Protein 3OGI (pdb70)

Nearest PDB structures (foldseek):
  3ogi-assembly1_A  TM=1.022E+00  e=4.953E-05  Mycobacterium tuberculosis
  3ogi-assembly2_C  TM=1.019E+00  e=5.944E-07  Mycobacterium tuberculosis
  4gzr-assembly1_A  TM=9.835E-01  e=7.556E-05  Mycobacterium tuberculosis H37Rv
  3fav-assembly2_D  TM=7.677E-01  e=1.141E+00  Mycobacterium tuberculosis H37Rv
  3fav-assembly1_B  TM=7.811E-01  e=1.828E+00  Mycobacterium tuberculosis H37Rv

CATH classification: 1.10.287.1060

Organism: Mycobacterium tuberculosis (strain ATCC 25618 / H37Rv) (NCBI:txid83332)

Sequence (251 aa):
HGAIRAQAGLLEAEHQAIVRDVLAAGACQEFITQLGRNFQVIYEQANFTDPHARDAGRFEVHAQTVEDEARRWASAQNISSGAEATSLDTAQNQAFRNIVNLHGVRDGLVRDANNYEQQEQASQQILSHGAIRAQAGLLEAEHQAIVRRDVLAAGDFWGGAGSVACQEFITQLGRNFQVIYEQATDPHARDAGRRFEVHAQTVEDEARRWASAQTAQNQAFRNIVNLHGVRDGLVRDANNYEQQEQASQQILS

Radius of gyration: 22.57 Å; Cα contacts (8 Å, |Δi|>4): 204; chains: 4; bounding box: 44×98×37 Å

Structure (mmCIF, N/CA/C/O backbone):
data_3OGI
#
_entry.id   3OGI
#
_cell.length_a   66.383
_cell.length_b   66.383
_cell.length_c   162.610
_cell.angle_alpha   90.00
_cell.angle_beta   90.00
_cell.angle_gamma   120.00
#
_symmetry.space_group_name_H-M   'P 32 2 1'
#
loop_
_entity.id
_entity.type
_entity.pdbx_description
1 polymer 'Putative ESAT-6-like protein 6'
2 polymer 'Putative ESAT-6-like protein 7'
3 water water
#
loop_
_atom_site.group_PDB
_atom_site.id
_atom_site.type_symbol
_atom_site.label_atom_id
_atom_site.label_alt_id
_atom_site.label_comp_id
_atom_site.label_asym_id
_atom_site.label_entity_id
_atom_site.label_seq_id
_atom_site.pdbx_PDB_ins_code
_atom_site.Cartn_x
_atom_site.Cartn_y
_atom_site.Cartn_z
_atom_site.occupancy
_atom_site.B_iso_or_equiv
_atom_site.auth_seq_id
_atom_site.auth_comp_id
_atom_site.auth_asym_id
_atom_site.auth_atom_id
_atom_site.pdbx_PDB_model_num
ATOM 1 N N . HIS A 1 13 ? -3.970 -13.634 62.956 1.00 73.35 13 HIS A N 1
ATOM 2 C CA . HIS A 1 13 ? -4.732 -12.736 62.097 1.00 80.36 13 HIS A CA 1
ATOM 3 C C . HIS A 1 13 ? -6.123 -12.386 62.654 1.00 72.68 13 HIS A C 1
ATOM 4 O O . HIS A 1 13 ? -6.569 -11.235 62.580 1.00 63.06 13 HIS A O 1
ATOM 11 N N . GLY A 1 14 ? -6.829 -13.385 63.164 1.00 64.73 14 GLY A N 1
ATOM 12 C CA . GLY A 1 14 ? -7.951 -13.102 64.026 1.00 56.26 14 GLY A CA 1
ATOM 13 C C . GLY A 1 14 ? -7.368 -12.447 65.274 1.00 59.68 14 GLY A C 1
ATOM 14 O O . GLY A 1 14 ? -8.054 -11.703 65.969 1.00 57.83 14 GLY A O 1
ATOM 15 N N . ALA A 1 15 ? -6.091 -12.723 65.548 1.00 58.42 15 ALA A N 1
ATOM 16 C CA . ALA A 1 15 ? -5.370 -12.088 66.657 1.00 57.58 15 ALA A CA 1
ATOM 17 C C . ALA A 1 15 ? -5.024 -10.635 66.348 1.00 56.28 15 ALA A C 1
ATOM 18 O O . ALA A 1 15 ? -5.064 -9.774 67.232 1.00 55.08 15 ALA A O 1
ATOM 28 N N . ILE A 1 17 ? -6.712 -8.713 64.379 1.00 58.68 17 ILE A N 1
ATOM 29 C CA . ILE A 1 17 ? -7.962 -7.969 64.360 1.00 60.05 17 ILE A CA 1
ATOM 30 C C . ILE A 1 17 ? -8.459 -7.666 65.774 1.00 61.38 17 ILE A C 1
ATOM 31 O O . ILE A 1 17 ? -9.096 -6.643 66.012 1.00 56.67 17 ILE A O 1
ATOM 36 N N . ARG A 1 18 ? -8.148 -8.538 66.724 1.00 58.35 18 ARG A N 1
ATOM 37 C CA . ARG A 1 18 ? -8.579 -8.288 68.079 1.00 61.29 18 ARG A CA 1
ATOM 38 C C . ARG A 1 18 ? -7.667 -7.238 68.688 1.00 56.07 18 ARG A C 1
ATOM 39 O O . ARG A 1 18 ? -8.117 -6.374 69.457 1.00 47.86 18 ARG A O 1
ATOM 47 N N . ALA A 1 19 ? -6.386 -7.299 68.325 1.00 47.98 19 ALA A N 1
ATOM 48 C CA . ALA A 1 19 ? -5.430 -6.343 68.864 1.00 47.50 19 ALA A CA 1
ATOM 49 C C . ALA A 1 19 ? -5.744 -4.937 68.340 1.00 52.34 19 ALA A C 1
ATOM 50 O O . ALA A 1 19 ? -5.703 -3.965 69.096 1.00 58.09 19 ALA A O 1
ATOM 52 N N . GLN A 1 20 ? -6.098 -4.847 67.060 1.00 49.72 20 GLN A N 1
ATOM 53 C CA . GLN A 1 20 ? -6.456 -3.569 66.441 1.00 48.85 20 GLN A CA 1
ATOM 54 C C . GLN A 1 20 ? -7.687 -2.966 67.087 1.00 53.28 20 GLN A C 1
ATOM 55 O O . GLN A 1 20 ? -7.725 -1.764 67.357 1.00 53.12 20 GLN A O 1
ATOM 61 N N . ALA A 1 21 ? -8.686 -3.807 67.334 1.00 52.44 21 ALA A N 1
ATOM 62 C CA . ALA A 1 21 ? -9.906 -3.386 68.029 1.00 57.43 21 ALA A CA 1
ATOM 63 C C . ALA A 1 21 ? -9.621 -2.922 69.457 1.00 56.86 21 ALA A C 1
ATOM 64 O O . ALA A 1 21 ? -10.272 -1.998 69.960 1.00 58.02 21 ALA A O 1
ATOM 66 N N . GLY A 1 22 ? -8.668 -3.573 70.118 1.00 50.12 22 GLY A N 1
ATOM 67 C CA . GLY A 1 22 ? -8.268 -3.133 71.437 1.00 41.49 22 GLY A CA 1
ATOM 68 C C . GLY A 1 22 ? -7.618 -1.774 71.305 1.00 47.77 22 GLY A C 1
ATOM 69 O O . GLY A 1 22 ? -7.877 -0.866 72.088 1.00 50.52 22 GLY A O 1
ATOM 70 N N . LEU A 1 23 ? -6.779 -1.607 70.292 1.00 45.62 23 LEU A N 1
ATOM 71 C CA . LEU A 1 23 ? -6.155 -0.311 70.128 1.00 48.66 23 LEU A CA 1
ATOM 72 C C . LEU A 1 23 ? -7.188 0.758 69.758 1.00 54.44 23 LEU A C 1
ATOM 73 O O . LEU A 1 23 ? -7.104 1.894 70.236 1.00 55.90 23 LEU A O 1
ATOM 78 N N . LEU A 1 24 ? -8.193 0.389 68.964 1.00 50.99 24 LEU A N 1
ATOM 79 C CA . LEU A 1 24 ? -9.213 1.357 68.567 1.00 48.73 24 LEU A CA 1
ATOM 80 C C . LEU A 1 24 ? -9.924 1.896 69.794 1.00 49.48 24 LEU A C 1
ATOM 81 O O . LEU A 1 24 ? -10.149 3.097 69.912 1.00 51.06 24 LEU A O 1
ATOM 86 N N . GLU A 1 25 ? -10.251 1.009 70.724 1.00 50.29 25 GLU A N 1
ATOM 87 C CA . GLU A 1 25 ? -10.952 1.413 71.937 1.00 53.47 25 GLU A CA 1
ATOM 88 C C . GLU A 1 25 ? -10.096 2.308 72.869 1.00 53.84 25 GLU A C 1
ATOM 89 O O . GLU A 1 25 ? -10.631 3.203 73.560 1.00 41.71 25 GLU A O 1
ATOM 95 N N . ALA A 1 26 ? -8.781 2.076 72.901 1.00 45.67 26 ALA A N 1
ATOM 96 C CA . ALA A 1 26 ? -7.915 3.002 73.632 1.00 46.31 26 ALA A CA 1
ATOM 97 C C . ALA A 1 26 ? -8.040 4.381 72.988 1.00 39.49 26 ALA A C 1
ATOM 98 O O . ALA A 1 26 ? -8.134 5.404 73.666 1.00 42.13 26 ALA A O 1
ATOM 100 N N . GLU A 1 27 ? -8.075 4.402 71.668 1.00 32.37 27 GLU A N 1
ATOM 101 C CA . GLU A 1 27 ? -8.186 5.680 70.985 1.00 44.63 27 GLU A CA 1
ATOM 102 C C . GLU A 1 27 ? -9.524 6.384 71.284 1.00 51.31 27 GLU A C 1
ATOM 103 O O . GLU A 1 27 ? -9.577 7.590 71.480 1.00 53.55 27 GLU A O 1
ATOM 109 N N . HIS A 1 28 ? -10.596 5.608 71.306 1.00 51.20 28 HIS A N 1
ATOM 110 C CA . HIS A 1 28 ? -11.912 6.088 71.686 1.00 52.17 28 HIS A CA 1
ATOM 111 C C . HIS A 1 28 ? -11.871 6.695 73.090 1.00 56.02 28 HIS A C 1
ATOM 112 O O . HIS A 1 28 ? -12.426 7.769 73.347 1.00 55.22 28 HIS A O 1
ATOM 119 N N . GLN A 1 29 ? -11.207 6.005 74.003 1.00 56.93 29 GLN A N 1
ATOM 120 C CA . GLN A 1 29 ? -11.110 6.505 75.362 1.00 58.69 29 GLN A CA 1
ATOM 121 C C . GLN A 1 29 ? -10.268 7.771 75.386 1.00 58.06 29 GLN A C 1
ATOM 122 O O . GLN A 1 29 ? -10.584 8.717 76.095 1.00 62.67 29 GLN A O 1
ATOM 128 N N . ALA A 1 30 ? -9.212 7.792 74.585 1.00 52.58 30 ALA A N 1
ATOM 129 C CA . ALA A 1 30 ? -8.401 8.995 74.451 1.00 52.77 30 ALA A CA 1
ATOM 130 C C . ALA A 1 30 ? -9.275 10.173 73.981 1.00 53.07 30 ALA A C 1
ATOM 131 O O . ALA A 1 30 ? -9.187 11.291 74.503 1.00 56.24 30 ALA A O 1
ATOM 133 N N . ILE A 1 31 ? -10.127 9.918 73.004 1.00 41.86 31 ILE A N 1
ATOM 134 C CA . ILE A 1 31 ? -11.022 10.963 72.513 1.00 45.70 31 ILE A CA 1
ATOM 135 C C . ILE A 1 31 ? -11.977 11.471 73.598 1.00 48.10 31 ILE A C 1
ATOM 136 O O . ILE A 1 31 ? -12.138 12.670 73.777 1.00 52.86 31 ILE A O 1
ATOM 141 N N . VAL A 1 32 ? -12.584 10.567 74.349 1.00 51.15 32 VAL A N 1
ATOM 142 C CA . VAL A 1 32 ? -13.465 10.988 75.437 1.00 57.57 32 VAL A CA 1
ATOM 143 C C . VAL A 1 32 ? -12.774 11.941 76.413 1.00 60.21 32 VAL A C 1
ATOM 144 O O . VAL A 1 32 ? -13.380 12.905 76.884 1.00 64.36 32 VAL A O 1
ATOM 148 N N . ARG A 1 33 ? -11.512 11.668 76.722 1.00 59.46 33 ARG A N 1
ATOM 149 C CA . ARG A 1 33 ? -10.759 12.544 77.608 1.00 56.82 33 ARG A CA 1
ATOM 150 C C . ARG A 1 33 ? -10.703 13.944 77.018 1.00 57.91 33 ARG A C 1
ATOM 151 O O . ARG A 1 33 ? -10.923 14.923 77.719 1.00 70.94 33 ARG A O 1
ATOM 159 N N . ASP A 1 34 ? -10.442 14.052 75.724 1.00 54.55 34 ASP A N 1
ATOM 160 C CA . ASP A 1 34 ? -10.342 15.374 75.127 1.00 59.81 34 ASP A CA 1
ATOM 161 C C . ASP A 1 34 ? -11.685 16.120 75.086 1.00 61.79 34 ASP A C 1
ATOM 162 O O . ASP A 1 34 ? -11.744 17.333 75.339 1.00 56.46 34 ASP A O 1
ATOM 167 N N . VAL A 1 35 ? -12.750 15.382 74.784 1.00 56.79 35 VAL A N 1
ATOM 168 C CA . VAL A 1 35 ? -14.091 15.934 74.749 1.00 58.65 35 VAL A CA 1
ATOM 169 C C . VAL A 1 35 ? -14.434 16.506 76.121 1.00 61.11 35 VAL A C 1
ATOM 170 O O . VAL A 1 35 ? -14.868 17.651 76.229 1.00 62.20 35 VAL A O 1
ATOM 174 N N . LEU A 1 36 ? -14.221 15.715 77.167 1.00 61.29 36 LEU A N 1
ATOM 175 C CA . LEU A 1 36 ? -14.450 16.178 78.537 1.00 61.74 36 LEU A CA 1
ATOM 176 C C . LEU A 1 36 ? -13.632 17.416 78.827 1.00 61.79 36 LEU A C 1
ATOM 177 O O . LEU A 1 36 ? -14.115 18.355 79.452 1.00 73.57 36 LEU A O 1
ATOM 182 N N . ALA A 1 37 ? -12.377 17.396 78.400 1.00 50.49 37 ALA A N 1
ATOM 183 C CA . ALA A 1 37 ? -11.496 18.528 78.605 1.00 54.80 37 ALA A CA 1
ATOM 184 C C . ALA A 1 37 ? -12.016 19.758 77.855 1.00 64.58 37 ALA A C 1
ATOM 185 O O . ALA A 1 37 ? -11.732 20.887 78.241 1.00 75.11 37 ALA A O 1
ATOM 187 N N . ALA A 1 38 ? -12.784 19.542 76.794 1.00 61.05 38 ALA A N 1
ATOM 188 C CA . ALA A 1 38 ? -13.334 20.658 76.023 1.00 69.89 38 ALA A CA 1
ATOM 189 C C . ALA A 1 38 ? -14.734 21.096 76.480 1.00 78.22 38 ALA A C 1
ATOM 190 O O . ALA A 1 38 ? -15.592 21.373 75.651 1.00 80.43 38 ALA A O 1
ATOM 192 N N . GLY A 1 39 ? -14.962 21.167 77.788 1.00 83.71 39 GLY A N 1
ATOM 193 C CA . GLY A 1 39 ? -16.275 21.515 78.310 1.00 84.75 39 GLY A CA 1
ATOM 194 C C . GLY A 1 39 ? -16.869 22.782 77.716 1.00 86.15 39 GLY A C 1
ATOM 195 O O . GLY A 1 39 ? -17.869 22.741 76.985 1.00 87.48 39 GLY A O 1
ATOM 196 N N . ALA A 1 49 ? -25.760 19.992 76.579 1.00 105.29 49 ALA A N 1
ATOM 197 C CA . ALA A 1 49 ? -26.463 19.080 75.682 1.00 106.74 49 ALA A CA 1
ATOM 198 C C . ALA A 1 49 ? -25.503 18.403 74.698 1.00 109.77 49 ALA A C 1
ATOM 199 O O . ALA A 1 49 ? -25.916 17.945 73.626 1.00 104.73 49 ALA A O 1
ATOM 201 N N . CYS A 1 50 ? -24.225 18.344 75.078 1.00 111.91 50 CYS A N 1
ATOM 202 C CA . CYS A 1 50 ? -23.175 17.712 74.272 1.00 106.49 50 CYS A CA 1
ATOM 203 C C . CYS A 1 50 ? -22.935 16.261 74.692 1.00 106.46 50 CYS A C 1
ATOM 204 O O . CYS A 1 50 ? -21.941 15.649 74.303 1.00 109.90 50 CYS A O 1
ATOM 207 N N . GLN A 1 51 ? -23.830 15.712 75.502 1.00 104.05 51 GLN A N 1
ATOM 208 C CA . GLN A 1 51 ? -23.713 14.315 75.903 1.00 100.18 51 GLN A CA 1
ATOM 209 C C . GLN A 1 51 ? -24.125 13.404 74.748 1.00 92.16 51 GLN A C 1
ATOM 210 O O . GLN A 1 51 ? -23.898 12.192 74.776 1.00 90.64 51 GLN A O 1
ATOM 216 N N . GLU A 1 52 ? -24.726 13.994 73.722 1.00 84.15 52 GLU A N 1
ATOM 217 C CA . GLU A 1 52 ? -25.101 13.226 72.546 1.00 81.43 52 GLU A CA 1
ATOM 218 C C . GLU A 1 52 ? -23.883 12.962 71.657 1.00 72.34 52 GLU A C 1
ATOM 219 O O . GLU A 1 52 ? -23.793 11.932 70.987 1.00 67.27 52 GLU A O 1
ATOM 225 N N . PHE A 1 53 ? -22.941 13.893 71.653 1.00 66.15 53 PHE A N 1
ATOM 226 C CA . PHE A 1 53 ? -21.734 13.678 70.896 1.00 66.61 53 PHE A CA 1
ATOM 227 C C . PHE A 1 53 ? -21.085 12.390 71.412 1.00 66.90 53 PHE A C 1
ATOM 228 O O . PHE A 1 53 ? -20.764 11.486 70.637 1.00 66.02 53 PHE A O 1
ATOM 236 N N . ILE A 1 54 ? -20.936 12.307 72.730 1.00 62.23 54 ILE A N 1
ATOM 237 C CA . ILE A 1 54 ? -20.352 11.149 73.395 1.00 62.30 54 ILE A CA 1
ATOM 238 C C . ILE A 1 54 ? -21.117 9.861 73.118 1.00 66.87 54 ILE A C 1
ATOM 239 O O . ILE A 1 54 ? -20.517 8.800 72.926 1.00 68.24 54 ILE A O 1
ATOM 244 N N . THR A 1 55 ? -22.444 9.946 73.123 1.00 62.35 55 THR A N 1
ATOM 245 C CA . THR A 1 55 ? -23.261 8.768 72.875 1.00 61.05 55 THR A CA 1
ATOM 246 C C . THR A 1 55 ? -23.110 8.277 71.431 1.00 57.83 55 THR A C 1
ATOM 247 O O . THR A 1 55 ? -22.948 7.083 71.183 1.00 58.95 55 THR A O 1
ATOM 251 N N . GLN A 1 56 ? -23.168 9.194 70.478 1.00 51.41 56 GLN A N 1
ATOM 252 C CA . GLN A 1 56 ? -23.057 8.803 69.078 1.00 65.21 56 GLN A CA 1
ATOM 253 C C . GLN A 1 56 ? -21.660 8.287 68.775 1.00 62.64 56 GLN A C 1
ATOM 254 O O . GLN A 1 56 ? -21.486 7.300 68.076 1.00 64.00 56 GLN A O 1
ATOM 260 N N . LEU A 1 57 ? -20.664 8.986 69.295 1.00 59.58 57 LEU A N 1
ATOM 261 C CA . LEU A 1 57 ? -19.298 8.535 69.205 1.00 62.68 57 LEU A CA 1
ATOM 262 C C . LEU A 1 57 ? -19.255 7.083 69.679 1.00 62.16 57 LEU A C 1
ATOM 263 O O . LEU A 1 57 ? -18.817 6.184 68.952 1.00 60.97 57 LEU A O 1
ATOM 268 N N . GLY A 1 58 ? -19.746 6.865 70.896 1.00 55.08 58 GLY A N 1
ATOM 269 C CA . GLY A 1 58 ? -19.792 5.541 71.482 1.00 51.06 58 GLY A CA 1
ATOM 270 C C . GLY A 1 58 ? -20.386 4.498 70.561 1.00 53.72 58 GLY A C 1
ATOM 271 O O . GLY A 1 58 ? -19.781 3.455 70.345 1.00 59.88 58 GLY A O 1
ATOM 272 N N . ARG A 1 59 ? -21.563 4.786 70.012 1.00 61.58 59 ARG A N 1
ATOM 273 C CA . ARG A 1 59 ? -22.293 3.828 69.182 1.00 68.26 59 ARG A CA 1
ATOM 274 C C . ARG A 1 59 ? -21.422 3.297 68.074 1.00 67.50 59 ARG A C 1
ATOM 275 O O . ARG A 1 59 ? -21.370 2.084 67.847 1.00 71.69 59 ARG A O 1
ATOM 283 N N . ASN A 1 60 ? -20.743 4.211 67.381 1.00 57.67 60 ASN A N 1
ATOM 284 C CA . ASN A 1 60 ? -19.946 3.835 66.218 1.00 55.95 60 ASN A CA 1
ATOM 285 C C . ASN A 1 60 ? -18.735 2.987 66.572 1.00 57.00 60 ASN A C 1
ATOM 286 O O . ASN A 1 60 ? -18.454 1.989 65.915 1.00 60.31 60 ASN A O 1
ATOM 291 N N . PHE A 1 61 ? -18.023 3.376 67.619 1.00 56.00 61 PHE A N 1
ATOM 292 C CA . PHE A 1 61 ? -16.945 2.537 68.096 1.00 55.02 61 PHE A CA 1
ATOM 293 C C . PHE A 1 61 ? -17.510 1.192 68.498 1.00 55.59 61 PHE A C 1
ATOM 294 O O . PHE A 1 61 ? -16.964 0.167 68.127 1.00 55.26 61 PHE A O 1
ATOM 302 N N . GLN A 1 62 ? -18.618 1.184 69.233 1.00 56.61 62 GLN A N 1
ATOM 303 C CA . GLN A 1 62 ? -19.190 -0.088 69.656 1.00 63.42 62 GLN A CA 1
ATOM 304 C C . GLN A 1 62 ? -19.504 -0.983 68.454 1.00 69.52 62 GLN A C 1
ATOM 305 O O . GLN A 1 62 ? -19.245 -2.190 68.486 1.00 69.20 62 GLN A O 1
ATOM 311 N N . VAL A 1 63 ? -20.026 -0.393 67.383 1.00 66.64 63 VAL A N 1
ATOM 312 C CA . VAL A 1 63 ? -20.282 -1.167 66.178 1.00 64.88 63 VAL A CA 1
ATOM 313 C C . VAL A 1 63 ? -18.994 -1.772 65.636 1.00 67.55 63 VAL A C 1
ATOM 314 O O . VAL A 1 63 ? -18.965 -2.926 65.217 1.00 74.00 63 VAL A O 1
ATOM 318 N N . ILE A 1 64 ? -17.922 -0.994 65.630 1.00 65.05 64 ILE A N 1
ATOM 319 C CA . ILE A 1 64 ? -16.673 -1.516 65.097 1.00 67.42 64 ILE A CA 1
ATOM 320 C C . ILE A 1 64 ? -16.197 -2.646 65.992 1.00 73.17 64 ILE A C 1
ATOM 321 O O . ILE A 1 64 ? -15.868 -3.720 65.511 1.00 74.03 64 ILE A O 1
ATOM 326 N N . TYR A 1 65 ? -16.193 -2.395 67.299 1.00 79.13 65 TYR A N 1
ATOM 327 C CA . TYR A 1 65 ? -15.739 -3.366 68.284 1.00 81.97 65 TYR A CA 1
ATOM 328 C C . TYR A 1 65 ? -16.531 -4.658 68.160 1.00 82.90 65 TYR A C 1
ATOM 329 O O . TYR A 1 65 ? -15.956 -5.743 68.189 1.00 85.86 65 TYR A O 1
ATOM 338 N N . GLU A 1 66 ? -17.848 -4.541 68.017 1.00 89.33 66 GLU A N 1
ATOM 339 C CA . GLU A 1 66 ? -18.713 -5.716 67.903 1.00 94.74 66 GLU A CA 1
ATOM 340 C C . GLU A 1 66 ? -18.256 -6.624 66.772 1.00 93.26 66 GLU A C 1
ATOM 341 O O . GLU A 1 66 ? -18.003 -7.809 66.984 1.00 97.61 66 GLU A O 1
ATOM 347 N N . GLN A 1 67 ? -18.135 -6.058 65.576 1.00 91.60 67 GLN A N 1
ATOM 348 C CA . GLN A 1 67 ? -17.854 -6.841 64.376 1.00 97.84 67 GLN A CA 1
ATOM 349 C C . GLN A 1 67 ? -16.470 -7.486 64.357 1.00 101.34 67 GLN A C 1
ATOM 350 O O . GLN A 1 67 ? -16.138 -8.233 63.440 1.00 104.21 67 GLN A O 1
ATOM 356 N N . ALA A 1 68 ? -15.664 -7.196 65.369 1.00 102.76 68 ALA A N 1
ATOM 357 C CA . ALA A 1 68 ? -14.298 -7.700 65.407 1.00 104.00 68 ALA A CA 1
ATOM 358 C C . ALA A 1 68 ? -14.018 -8.474 66.692 1.00 102.31 68 ALA A C 1
ATOM 359 O O . ALA A 1 68 ? -13.008 -9.174 66.803 1.00 97.84 68 ALA A O 1
ATOM 361 N N . ASN A 1 69 ? -14.919 -8.332 67.660 1.00 102.10 69 ASN A N 1
ATOM 362 C CA . ASN A 1 69 ? -14.865 -9.109 68.895 1.00 100.77 69 ASN A CA 1
ATOM 363 C C . ASN A 1 69 ? -13.574 -8.895 69.687 1.00 95.40 69 ASN A C 1
ATOM 364 O O . ASN A 1 69 ? -13.234 -7.768 70.056 1.00 90.93 69 ASN A O 1
ATOM 369 N N . PHE B 2 6 ? -12.110 29.352 79.042 1.00 107.64 5 PHE B N 1
ATOM 370 C CA . PHE B 2 6 ? -11.401 28.709 77.934 1.00 110.53 5 PHE B CA 1
ATOM 371 C C . PHE B 2 6 ? -12.159 28.768 76.606 1.00 110.54 5 PHE B C 1
ATOM 372 O O . PHE B 2 6 ? -11.549 28.961 75.555 1.00 105.04 5 PHE B O 1
ATOM 388 N N . THR B 2 8 ? -13.307 31.011 75.934 1.00 114.31 7 THR B N 1
ATOM 389 C CA . THR B 2 8 ? -13.039 32.443 75.866 1.00 114.94 7 THR B CA 1
ATOM 390 C C . THR B 2 8 ? -11.603 32.702 75.374 1.00 109.77 7 THR B C 1
ATOM 391 O O . THR B 2 8 ? -11.256 33.820 74.990 1.00 109.35 7 THR B O 1
ATOM 395 N N . ASP B 2 9 ? -10.786 31.650 75.388 1.00 103.73 8 ASP B N 1
ATOM 396 C CA . ASP B 2 9 ? -9.366 31.698 75.035 1.00 93.36 8 ASP B CA 1
ATOM 397 C C . ASP B 2 9 ? -9.215 31.130 73.619 1.00 92.79 8 ASP B C 1
ATOM 398 O O . ASP B 2 9 ? -9.323 29.924 73.422 1.00 94.96 8 ASP B O 1
ATOM 403 N N . PRO B 2 10 ? -8.980 31.994 72.617 1.00 91.23 9 PRO B N 1
ATOM 404 C CA . PRO B 2 10 ? -8.926 31.472 71.246 1.00 89.75 9 PRO B CA 1
ATOM 405 C C . PRO B 2 10 ? -7.716 30.574 70.988 1.00 90.50 9 PRO B C 1
ATOM 406 O O . PRO B 2 10 ? -7.838 29.564 70.294 1.00 90.48 9 PRO B O 1
ATOM 410 N N . HIS B 2 11 ? -6.560 30.931 71.533 1.00 90.66 10 HIS B N 1
ATOM 411 C CA . HIS B 2 11 ? -5.353 30.148 71.302 1.00 80.24 10 HIS B CA 1
ATOM 412 C C . HIS B 2 11 ? -5.545 28.711 71.803 1.00 71.75 10 HIS B C 1
ATOM 413 O O . HIS B 2 11 ? -4.963 27.762 71.257 1.00 70.04 10 HIS B O 1
ATOM 420 N N . ALA B 2 12 ? -6.383 28.564 72.829 1.00 60.52 11 ALA B N 1
ATOM 421 C CA . ALA B 2 12 ? -6.676 27.261 73.407 1.00 61.29 11 ALA B CA 1
ATOM 422 C C . ALA B 2 12 ? -7.619 26.423 72.542 1.00 62.16 11 ALA B C 1
ATOM 423 O O . ALA B 2 12 ? -7.419 25.219 72.386 1.00 64.05 11 ALA B O 1
ATOM 433 N N . ARG B 2 14 ? -7.996 26.586 69.292 1.00 60.39 13 ARG B N 1
ATOM 434 C CA . ARG B 2 14 ? -7.247 26.161 68.134 1.00 59.92 13 ARG B CA 1
ATOM 435 C C . ARG B 2 14 ? -6.365 24.980 68.522 1.00 61.98 13 ARG B C 1
ATOM 436 O O . ARG B 2 14 ? -6.269 23.990 67.794 1.00 63.55 13 ARG B O 1
ATOM 444 N N . ASP B 2 15 ? -5.735 25.074 69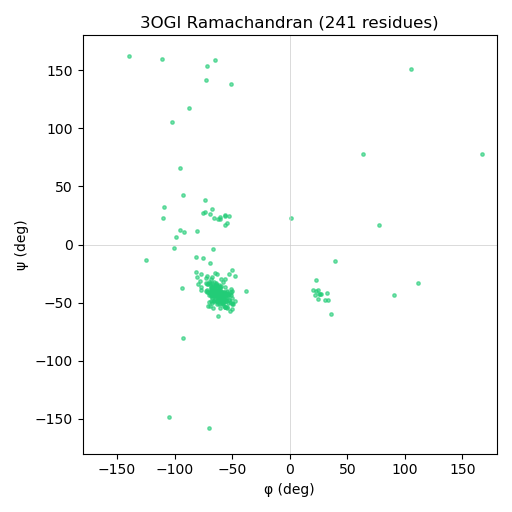.682 1.00 58.51 14 ASP B N 1
ATOM 445 C CA . ASP B 2 15 ? -4.989 23.943 70.189 1.00 61.31 14 ASP B CA 1
ATOM 446 C C . ASP B 2 15 ? -5.893 22.724 70.298 1.00 61.57 14 ASP B C 1
ATOM 447 O O . ASP B 2 15 ? -5.544 21.630 69.832 1.00 57.12 14 ASP B O 1
ATOM 460 N N . ALA B 2 17 ? -8.501 22.142 68.664 1.00 44.95 16 ALA B N 1
ATOM 461 C CA . ALA B 2 17 ? -8.778 21.741 67.292 1.00 45.38 16 ALA B CA 1
ATOM 462 C C . ALA B 2 17 ? -7.673 20.848 66.767 1.00 52.76 16 ALA B C 1
ATOM 463 O O . ALA B 2 17 ? -7.933 19.875 66.061 1.00 54.13 16 ALA B O 1
ATOM 465 N N . GLY B 2 18 ? -6.436 21.212 67.088 1.00 52.35 17 GLY B N 1
ATOM 466 C CA . GLY B 2 18 ? -5.287 20.470 66.635 1.00 52.62 17 GLY B CA 1
ATOM 467 C C . GLY B 2 18 ? -5.402 19.055 67.150 1.00 60.06 17 GLY B C 1
ATOM 468 O O . GLY B 2 18 ? -5.215 18.089 66.400 1.00 67.07 17 GLY B O 1
ATOM 469 N N . ARG B 2 19 ? -5.743 18.933 68.426 1.00 51.99 18 ARG B N 1
ATOM 470 C CA . ARG B 2 19 ? -5.847 17.622 69.045 1.00 60.91 18 ARG B CA 1
ATOM 471 C C . ARG B 2 19 ? -6.863 16.745 68.298 1.00 60.34 18 ARG B C 1
ATOM 472 O O . ARG B 2 19 ? -6.571 15.597 67.950 1.00 60.30 18 ARG B O 1
ATOM 480 N N . PHE B 2 20 ? -8.041 17.291 68.033 1.00 51.70 19 PHE B N 1
ATOM 481 C CA . PHE B 2 20 ? -9.070 16.527 67.339 1.00 48.28 19 PHE B CA 1
ATOM 482 C C . PHE B 2 20 ? -8.647 16.163 65.939 1.00 54.19 19 PHE B C 1
ATOM 483 O O . PHE B 2 20 ? -8.976 15.077 65.456 1.00 57.24 19 PHE B O 1
ATOM 491 N N . GLU B 2 21 ? -7.890 17.045 65.297 1.00 51.73 20 GLU B N 1
ATOM 492 C CA . GLU B 2 21 ? -7.316 16.698 64.009 1.00 54.38 20 GLU B CA 1
ATOM 493 C C . GLU B 2 21 ? -6.417 15.450 64.147 1.00 53.69 20 GLU B C 1
ATOM 494 O O . GLU B 2 21 ? -6.493 14.519 63.327 1.00 51.13 20 GLU B O 1
ATOM 500 N N . VAL B 2 22 ? -5.589 15.431 65.193 1.00 46.78 21 VAL B N 1
ATOM 501 C CA . VAL B 2 22 ? -4.714 14.300 65.451 1.00 48.41 21 VAL B CA 1
ATOM 502 C C . VAL B 2 22 ? -5.536 13.027 65.663 1.00 49.73 21 VAL B C 1
ATOM 503 O O . VAL B 2 22 ? -5.231 11.974 65.081 1.00 46.77 21 VAL B O 1
ATOM 507 N N . HIS B 2 23 ? -6.581 13.131 66.483 1.00 45.02 22 HIS B N 1
ATOM 508 C CA . HIS B 2 23 ? -7.511 12.022 66.667 1.00 50.38 22 HIS B CA 1
ATOM 509 C C . HIS B 2 23 ? -8.073 11.548 65.329 1.00 53.43 22 HIS B C 1
ATOM 510 O O . HIS B 2 23 ? -8.188 10.346 65.086 1.00 53.24 22 HIS B O 1
ATOM 517 N N . ALA B 2 24 ? -8.432 12.495 64.467 1.00 52.19 23 ALA B N 1
ATOM 518 C CA . ALA B 2 24 ? -8.991 12.138 63.173 1.00 51.26 23 ALA B CA 1
ATOM 519 C C . ALA B 2 24 ? -7.967 11.377 62.321 1.00 50.57 23 ALA B C 1
ATOM 520 O O . ALA B 2 24 ? -8.298 10.371 61.693 1.00 53.61 23 ALA B O 1
ATOM 522 N N . GLN B 2 25 ? -6.721 11.841 62.324 1.00 41.56 24 GLN B N 1
ATOM 523 C CA . GLN B 2 25 ? -5.687 11.149 61.585 1.00 49.27 24 GLN B CA 1
ATOM 524 C C . GLN B 2 25 ? -5.493 9.745 62.136 1.00 50.25 24 GLN B C 1
ATOM 525 O O . GLN B 2 25 ? -5.241 8.793 61.370 1.00 50.97 24 GLN B O 1
ATOM 531 N N . THR B 2 26 ? -5.633 9.615 63.454 1.00 44.23 25 THR B N 1
ATOM 532 C CA . THR B 2 26 ? -5.285 8.374 64.128 1.00 44.02 25 THR B CA 1
ATOM 533 C C . THR B 2 26 ? -6.341 7.358 63.760 1.00 44.69 25 THR B C 1
ATOM 534 O O . THR B 2 26 ? -6.041 6.191 63.483 1.00 44.05 25 THR B O 1
ATOM 538 N N . VAL B 2 27 ? -7.585 7.812 63.702 1.00 43.77 26 VAL B N 1
ATOM 539 C CA . VAL B 2 27 ? -8.668 6.909 63.345 1.00 47.87 26 VAL B CA 1
ATOM 540 C C . VAL B 2 27 ? -8.597 6.496 61.885 1.00 54.15 26 VAL B C 1
ATOM 541 O O . VAL B 2 27 ? -8.762 5.315 61.563 1.00 61.87 26 VAL B O 1
ATOM 545 N N . GLU B 2 28 ? -8.333 7.453 61.002 1.00 46.03 27 GLU B N 1
ATOM 546 C CA . GLU B 2 28 ? -8.188 7.113 59.596 1.00 49.13 27 GLU B CA 1
ATOM 547 C C . GLU B 2 28 ? -7.115 6.043 59.412 1.00 47.37 27 GLU B C 1
ATOM 548 O O . GLU B 2 28 ? -7.301 5.113 58.630 1.00 50.17 27 GLU B O 1
ATOM 554 N N . ASP B 2 29 ? -5.989 6.165 60.116 1.00 43.70 28 ASP B N 1
ATOM 555 C CA . ASP B 2 29 ? -4.929 5.166 59.951 1.00 46.31 28 ASP B CA 1
ATOM 556 C C . ASP B 2 29 ? -5.334 3.815 60.528 1.00 46.35 28 ASP B C 1
ATOM 557 O O . ASP B 2 29 ? -4.992 2.766 59.992 1.00 51.06 28 ASP B O 1
ATOM 562 N N . GLU B 2 30 ? -6.102 3.841 61.604 1.00 46.55 29 GLU B N 1
ATOM 563 C CA . GLU B 2 30 ? -6.562 2.594 62.174 1.00 47.43 29 GLU B CA 1
ATOM 564 C C . GLU B 2 30 ? -7.598 1.957 61.260 1.00 51.08 29 GLU B C 1
ATOM 565 O O . GLU B 2 30 ? -7.548 0.759 61.008 1.00 47.24 29 GLU B O 1
ATOM 571 N N . ALA B 2 31 ? -8.494 2.765 60.706 1.00 49.37 30 ALA B N 1
ATOM 572 C CA . ALA B 2 31 ? -9.466 2.231 59.758 1.00 44.02 30 ALA B CA 1
ATOM 573 C C . ALA B 2 31 ? -8.754 1.591 58.560 1.00 47.46 30 ALA B C 1
ATOM 574 O O . ALA B 2 31 ? -9.113 0.487 58.116 1.00 51.32 30 ALA B O 1
ATOM 576 N N . ARG B 2 32 ? -7.727 2.261 58.044 1.00 38.32 31 ARG B N 1
ATOM 577 C CA . ARG B 2 32 ? -7.033 1.704 56.891 1.00 40.65 31 ARG B CA 1
ATOM 578 C C . ARG B 2 32 ? -6.308 0.370 57.209 1.00 54.50 31 ARG B C 1
ATOM 579 O O . ARG B 2 32 ? -6.270 -0.541 56.366 1.00 61.20 31 ARG B O 1
ATOM 587 N N . ARG B 2 33 ? -5.765 0.240 58.416 1.00 42.06 32 ARG B N 1
ATOM 588 C CA . ARG B 2 33 ? -5.131 -1.019 58.810 1.00 44.35 32 ARG B CA 1
ATOM 589 C C . ARG B 2 33 ? -6.162 -2.114 58.971 1.00 44.05 32 ARG B C 1
ATOM 590 O O . ARG B 2 33 ? -5.909 -3.272 58.646 1.00 51.64 32 ARG B O 1
ATOM 606 N N . TRP B 2 35 ? -9.148 -2.268 57.422 1.00 45.25 34 TRP B N 1
ATOM 607 C CA . TRP B 2 35 ? -9.559 -2.634 56.096 1.00 46.29 34 TRP 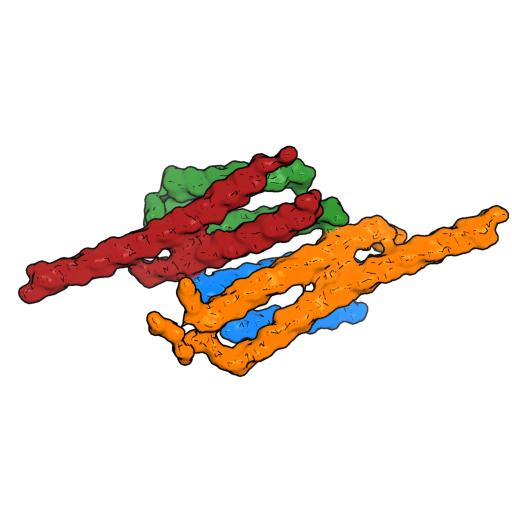B CA 1
ATOM 608 C C . TRP B 2 35 ? -8.663 -3.770 55.614 1.00 48.43 34 TRP B C 1
ATOM 609 O O . TRP B 2 35 ? -9.153 -4.873 55.320 1.00 48.53 34 TRP B O 1
ATOM 620 N N . ALA B 2 36 ? -7.356 -3.511 55.560 1.00 47.03 35 ALA B N 1
ATOM 621 C CA . ALA B 2 36 ? -6.396 -4.503 55.051 1.00 50.89 35 ALA B CA 1
ATOM 622 C C . ALA B 2 36 ? -6.558 -5.851 55.744 1.00 51.08 35 ALA B C 1
ATOM 623 O O . ALA B 2 36 ? -6.647 -6.887 55.101 1.00 59.00 35 ALA B O 1
ATOM 625 N N . SER B 2 37 ? -6.601 -5.820 57.065 1.00 50.87 36 SER B N 1
ATOM 626 C CA . SER B 2 37 ? -6.810 -7.024 57.850 1.00 60.86 36 SER B CA 1
ATOM 627 C C . SER B 2 37 ? -8.110 -7.745 57.521 1.00 60.60 36 SER B C 1
ATOM 628 O O . SER B 2 37 ? -8.138 -8.969 57.474 1.00 61.93 36 SER B O 1
ATOM 631 N N . ALA B 2 38 ? -9.191 -6.994 57.329 1.00 58.90 37 ALA B N 1
ATOM 632 C CA . ALA B 2 38 ? -10.459 -7.600 56.941 1.00 55.60 37 ALA B CA 1
ATOM 633 C C . ALA B 2 38 ? -10.273 -8.338 55.612 1.00 59.84 37 ALA B C 1
ATOM 634 O O . ALA B 2 38 ? -10.669 -9.494 55.472 1.00 56.02 37 ALA B O 1
ATOM 636 N N . GLN B 2 39 ? -9.655 -7.667 54.644 1.00 53.59 38 GLN B N 1
ATOM 637 C CA . GLN B 2 39 ? -9.433 -8.275 53.353 1.00 56.77 38 GLN B CA 1
ATOM 638 C C . GLN B 2 39 ? -8.589 -9.512 53.558 1.00 66.09 38 GLN B C 1
ATOM 639 O O . GLN B 2 39 ? -8.831 -10.533 52.941 1.00 64.53 38 GLN B O 1
ATOM 645 N N . ASN B 2 40 ? -7.595 -9.406 54.435 1.00 81.46 39 ASN B N 1
ATOM 646 C CA . ASN B 2 40 ? -6.729 -10.534 54.796 1.00 91.05 39 ASN B CA 1
ATOM 647 C C . ASN B 2 40 ? -5.884 -11.085 53.642 1.00 95.07 39 ASN B C 1
ATOM 648 O O . ASN B 2 40 ? -6.201 -12.131 53.074 1.00 93.02 39 ASN B O 1
ATOM 653 N N . ILE B 2 41 ? -4.801 -10.382 53.316 1.00 99.70 40 ILE B N 1
ATOM 654 C CA . ILE B 2 41 ? -3.949 -10.753 52.185 1.00 105.15 40 ILE B CA 1
ATOM 655 C C . ILE B 2 41 ? -2.448 -10.581 52.498 1.00 111.14 40 ILE B C 1
ATOM 656 O O . ILE B 2 41 ? -2.074 -9.896 53.451 1.00 111.75 40 ILE B O 1
ATOM 661 N N . SER B 2 42 ? -1.598 -11.217 51.697 1.00 116.76 41 SER B N 1
ATOM 662 C CA . SER B 2 42 ? -0.144 -11.187 51.901 1.00 114.61 41 SER B CA 1
ATOM 663 C C . SER B 2 42 ? 0.548 -10.064 51.112 1.00 109.10 41 SER B C 1
ATOM 664 O O . SER B 2 42 ? 1.771 -10.063 50.929 1.00 99.98 41 SER B O 1
ATOM 667 N N . SER B 2 47 ? -2.221 -18.362 47.799 1.00 104.90 46 SER B N 1
ATOM 668 C CA . SER B 2 47 ? -3.558 -17.895 47.437 1.00 110.28 46 SER B CA 1
ATOM 669 C C . SER B 2 47 ? -4.530 -18.009 48.610 1.00 111.62 46 SER B C 1
ATOM 670 O O . SER B 2 47 ? -4.810 -19.106 49.099 1.00 109.07 46 SER B O 1
ATOM 673 N N . GLY B 2 48 ? -5.038 -16.864 49.054 1.00 113.48 47 GLY B N 1
ATOM 674 C CA . GLY B 2 48 ? -6.020 -16.826 50.119 1.00 119.07 47 GLY B CA 1
ATOM 675 C C . GLY B 2 48 ? -7.385 -16.402 49.610 1.00 126.18 47 GLY B C 1
ATOM 676 O O . GLY B 2 48 ? -7.582 -15.242 49.250 1.00 121.78 47 GLY B O 1
ATOM 685 N N . ALA B 2 50 ? -11.785 -16.088 49.808 1.00 140.16 49 ALA B N 1
ATOM 686 C CA . ALA B 2 50 ? -12.668 -15.340 50.700 1.00 139.26 49 ALA B CA 1
ATOM 687 C C . ALA B 2 50 ? -13.197 -16.143 51.893 1.00 144.22 49 ALA B C 1
ATOM 688 O O . ALA B 2 50 ? -14.394 -16.403 51.994 1.00 146.36 49 ALA B O 1
ATOM 690 N N . GLU B 2 51 ? -12.296 -16.537 52.789 1.00 146.29 50 GLU B N 1
ATOM 691 C CA . GLU B 2 51 ? -12.685 -17.097 54.078 1.00 149.53 50 GLU B CA 1
ATOM 692 C C . GLU B 2 51 ? -12.549 -15.987 55.105 1.00 150.46 50 GLU B C 1
ATOM 693 O O . GLU B 2 51 ? -12.870 -16.151 56.284 1.00 153.19 50 GLU B O 1
ATOM 699 N N . ALA B 2 52 ? -12.067 -14.845 54.626 1.00 147.28 51 ALA B N 1
ATOM 700 C CA . ALA B 2 52 ? -11.840 -13.661 55.447 1.00 141.04 51 ALA B CA 1
ATOM 701 C C . ALA B 2 52 ? -13.147 -13.012 55.912 1.00 138.38 51 ALA B C 1
ATOM 702 O O . ALA B 2 52 ? -14.190 -13.668 55.961 1.00 142.10 51 ALA B O 1
ATOM 704 N N . THR B 2 53 ? -13.081 -11.725 56.249 1.00 128.29 52 THR B N 1
ATOM 705 C CA . THR B 2 53 ? -14.212 -11.010 56.844 1.00 121.26 52 THR B CA 1
ATOM 706 C C . THR B 2 53 ? -15.349 -10.706 55.849 1.00 112.25 52 THR B C 1
ATOM 707 O O . THR B 2 53 ? -15.099 -10.386 54.693 1.00 112.01 52 THR B O 1
ATOM 711 N N . SER B 2 54 ? -16.593 -10.827 56.314 1.00 103.35 53 SER B N 1
ATOM 712 C CA . SER B 2 54 ? -17.784 -10.697 55.463 1.00 98.09 53 SER B CA 1
ATOM 713 C C . SER B 2 54 ? -18.013 -9.321 54.838 1.00 92.65 53 SER B C 1
ATOM 714 O O . SER B 2 54 ? -17.534 -8.306 55.329 1.00 87.10 53 SER B O 1
ATOM 717 N N . LEU B 2 55 ? -18.791 -9.307 53.763 1.00 94.00 54 LEU B N 1
ATOM 718 C CA . LEU B 2 55 ? -19.016 -8.103 52.980 1.00 94.86 54 LEU B CA 1
ATOM 719 C C . LEU B 2 55 ? -19.918 -7.111 53.709 1.00 92.75 54 LEU B C 1
ATOM 720 O O . LEU B 2 55 ? -19.760 -5.897 53.567 1.00 89.62 54 LEU B O 1
ATOM 725 N N . ASP B 2 56 ? -20.866 -7.623 54.486 1.00 92.69 55 ASP B N 1
ATOM 726 C CA . ASP B 2 56 ? -21.794 -6.743 55.184 1.00 93.92 55 ASP B CA 1
ATOM 727 C C . ASP B 2 56 ? -21.186 -6.146 56.452 1.00 89.04 55 ASP B C 1
ATOM 728 O O . ASP B 2 56 ? -21.486 -5.001 56.802 1.00 88.74 55 ASP B O 1
ATOM 733 N N . THR B 2 57 ? -20.336 -6.907 57.138 1.00 79.70 56 THR B N 1
ATOM 734 C CA . THR B 2 57 ? -19.698 -6.379 58.332 1.00 83.89 56 THR B CA 1
ATOM 735 C C . THR B 2 57 ? -18.745 -5.258 57.939 1.00 81.58 56 THR B C 1
ATOM 736 O O . THR B 2 57 ? -18.733 -4.195 58.565 1.00 77.40 56 THR B O 1
ATOM 748 N N . ALA B 2 59 ? -18.933 -3.216 55.495 1.00 66.20 58 ALA B N 1
ATOM 749 C CA . ALA B 2 59 ? -19.714 -2.023 55.180 1.00 68.05 58 ALA B CA 1
ATOM 750 C C . ALA B 2 59 ? -20.151 -1.282 56.450 1.00 68.46 58 ALA B C 1
ATOM 751 O O . ALA B 2 59 ? -20.082 -0.053 56.533 1.00 70.68 58 ALA B O 1
ATOM 753 N N . GLN B 2 60 ? -20.593 -2.035 57.444 1.00 66.68 59 GLN B N 1
ATOM 754 C CA . GLN B 2 60 ? -20.889 -1.448 58.741 1.00 71.68 59 GLN B CA 1
ATOM 755 C C . GLN B 2 60 ? -19.669 -0.707 59.306 1.00 63.35 59 GLN B C 1
ATOM 756 O O . GLN B 2 60 ? -19.771 0.430 59.767 1.00 61.20 59 GLN B O 1
ATOM 770 N N . ASN B 2 62 ? -16.890 0.339 57.682 1.00 59.02 61 ASN B N 1
ATOM 771 C CA . ASN B 2 62 ? -16.510 1.471 56.873 1.00 62.15 61 ASN B CA 1
ATOM 772 C C . ASN B 2 62 ? -17.385 2.655 57.218 1.00 62.79 61 ASN B C 1
ATOM 773 O O . ASN B 2 62 ? -16.914 3.790 57.297 1.00 62.17 61 ASN B O 1
ATOM 778 N N . GLN B 2 63 ? -18.663 2.380 57.447 1.00 55.84 62 GLN B N 1
ATOM 779 C CA . GLN B 2 63 ? -19.592 3.432 57.818 1.00 59.39 62 GLN B CA 1
ATOM 780 C C . GLN B 2 63 ? -19.309 3.991 59.219 1.00 60.02 62 GLN B C 1
ATOM 781 O O . GLN B 2 63 ? -19.340 5.207 59.439 1.00 57.96 62 GLN B O 1
ATOM 787 N N . ALA B 2 64 ? -19.048 3.107 60.174 1.00 53.85 63 ALA B N 1
ATOM 788 C CA . ALA B 2 64 ? -18.787 3.558 61.532 1.00 54.66 63 ALA B CA 1
ATOM 789 C C . ALA B 2 64 ? -17.532 4.433 61.534 1.00 55.45 63 ALA B C 1
ATOM 790 O O . ALA B 2 64 ? -17.510 5.522 62.121 1.00 60.91 63 ALA B O 1
ATOM 792 N N . PHE B 2 65 ? -16.495 3.960 60.856 1.00 49.49 64 PHE B N 1
ATOM 793 C CA . PHE B 2 65 ? -15.258 4.721 60.748 1.00 52.95 64 PHE B CA 1
ATOM 794 C C . PHE B 2 65 ? -15.480 6.086 60.128 1.00 58.75 64 PHE B C 1
ATOM 795 O O . PHE B 2 65 ? -15.008 7.095 60.659 1.00 56.39 64 PHE B O 1
ATOM 803 N N . ARG B 2 66 ? -16.218 6.120 59.021 1.00 59.37 65 ARG B N 1
ATOM 804 C CA . ARG B 2 66 ? -16.491 7.387 58.354 1.00 62.96 65 ARG B CA 1
ATOM 805 C C . ARG B 2 66 ? -17.280 8.353 59.262 1.00 64.61 65 ARG B C 1
ATOM 806 O O . ARG B 2 66 ? -16.973 9.548 59.328 1.00 63.94 65 ARG B O 1
ATOM 814 N N . ASN B 2 67 ? -18.270 7.841 59.987 1.00 56.44 66 ASN B N 1
ATOM 815 C CA . ASN B 2 67 ? -18.967 8.681 60.953 1.00 57.18 66 ASN B CA 1
ATOM 816 C C . ASN B 2 67 ? -18.024 9.313 61.971 1.00 59.84 66 ASN B C 1
ATOM 817 O O . ASN B 2 67 ? -18.018 10.532 62.154 1.00 61.79 66 ASN B O 1
ATOM 822 N N . ILE B 2 68 ? -17.228 8.473 62.628 1.00 57.20 67 ILE B N 1
ATOM 823 C CA . ILE B 2 68 ? -16.262 8.928 63.625 1.00 49.93 67 ILE B CA 1
ATOM 824 C C . ILE B 2 68 ? -15.344 10.031 63.081 1.00 50.59 67 ILE B C 1
ATOM 825 O O . ILE B 2 68 ? -15.162 11.068 63.719 1.00 55.64 67 ILE B O 1
ATOM 830 N N . VAL B 2 69 ? -14.790 9.819 61.892 1.00 46.48 68 VAL B N 1
ATOM 831 C CA . VAL B 2 69 ? -13.935 10.811 61.257 1.00 44.61 68 VAL B CA 1
ATOM 832 C C . VAL B 2 69 ? -14.679 12.131 60.963 1.00 55.43 68 VAL B C 1
ATOM 833 O O . VAL B 2 69 ? -14.164 13.213 61.232 1.00 61.30 68 VAL B O 1
ATOM 837 N N . ASN B 2 70 ? -15.895 12.056 60.437 1.00 55.13 69 ASN B N 1
ATOM 838 C CA . ASN B 2 70 ? -16.668 13.279 60.242 1.00 60.65 69 ASN B CA 1
ATOM 839 C C . ASN B 2 70 ? -16.938 14.026 61.555 1.00 61.87 69 ASN B C 1
ATOM 840 O O . ASN B 2 70 ? -16.699 15.232 61.652 1.00 56.70 69 ASN B O 1
ATOM 853 N N . LEU B 2 72 ? -15.242 13.873 64.290 1.00 52.01 71 LEU B N 1
ATOM 854 C CA . LEU B 2 72 ? -13.971 14.444 64.713 1.00 53.36 71 LEU B CA 1
ATOM 855 C C . LEU B 2 72 ? -13.623 15.669 63.872 1.00 56.38 71 LEU B C 1
ATOM 856 O O . LEU B 2 72 ? -13.179 16.675 64.420 1.00 54.43 71 LEU B O 1
ATOM 861 N N . HIS B 2 73 ? -13.825 15.593 62.555 1.00 48.49 72 HIS B N 1
ATOM 862 C CA . HIS B 2 73 ? -13.564 16.758 61.714 1.00 52.66 72 HIS B CA 1
ATOM 863 C C . HIS B 2 73 ? -14.468 17.894 62.138 1.00 57.92 72 HIS B C 1
ATOM 864 O O . HIS B 2 73 ? -14.062 19.058 62.105 1.00 57.12 72 HIS B O 1
ATOM 871 N N . GLY B 2 74 ? -15.686 17.543 62.548 1.00 54.49 73 GLY B N 1
ATOM 872 C CA . GLY B 2 74 ? -16.701 18.528 62.855 1.00 62.72 73 GLY B CA 1
ATOM 873 C C . GLY B 2 74 ? -16.356 19.335 64.091 1.00 71.33 73 GLY B C 1
ATOM 874 O O . GLY B 2 74 ? -16.570 20.550 64.130 1.00 79.54 73 GLY B O 1
ATOM 875 N N . VAL B 2 75 ? -15.831 18.657 65.106 1.00 52.34 74 VAL B N 1
ATOM 876 C CA . VAL B 2 75 ? -15.416 19.330 66.319 1.00 55.54 74 VAL B CA 1
ATOM 877 C C . VAL B 2 75 ? -14.241 20.267 66.027 1.00 58.67 74 VAL B C 1
ATOM 878 O O . VAL B 2 75 ? -14.222 21.410 66.479 1.00 61.47 74 VAL B O 1
ATOM 882 N N . ARG B 2 76 ? -13.268 19.782 65.260 1.00 53.81 75 ARG B N 1
ATOM 883 C CA . ARG B 2 76 ? -12.155 20.614 64.800 1.00 57.94 75 ARG B CA 1
ATOM 884 C C . ARG B 2 76 ? -12.668 21.897 64.125 1.00 60.51 75 ARG B C 1
AT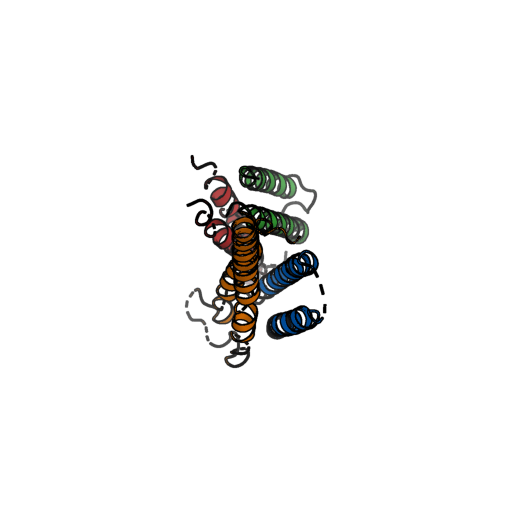OM 885 O O . ARG B 2 76 ? -12.338 23.012 64.529 1.00 62.58 75 ARG B O 1
ATOM 893 N N . ASP B 2 77 ? -13.487 21.720 63.099 1.00 53.99 76 ASP B N 1
ATOM 894 C CA . ASP B 2 77 ? -14.015 22.838 62.344 1.00 60.71 76 ASP B CA 1
ATOM 895 C C . ASP B 2 77 ? -14.695 23.862 63.268 1.00 65.58 76 ASP B C 1
ATOM 896 O O . ASP B 2 77 ? -14.481 25.068 63.125 1.00 64.11 76 ASP B O 1
ATOM 901 N N . GLY B 2 78 ? -15.488 23.374 64.222 1.00 60.57 77 GLY B N 1
ATOM 902 C CA . GLY B 2 78 ? -16.296 24.230 65.074 1.00 55.41 77 GLY B CA 1
ATOM 903 C C . GLY B 2 78 ? -15.461 25.046 66.046 1.00 60.64 77 GLY B C 1
ATOM 904 O O . GLY B 2 78 ? -15.711 26.228 66.280 1.00 61.13 77 GLY B O 1
ATOM 905 N N . LEU B 2 79 ? -14.458 24.403 66.620 1.00 57.31 78 LEU B N 1
ATOM 906 C CA . LEU B 2 79 ? -13.492 25.089 67.451 1.00 53.32 78 LEU B CA 1
ATOM 907 C C . LEU B 2 79 ? -12.762 26.183 66.651 1.00 60.04 78 LEU B C 1
ATOM 908 O O . LEU B 2 79 ? -12.633 27.322 67.116 1.00 61.08 78 LEU B O 1
ATOM 913 N N . VAL B 2 80 ? -12.299 25.848 65.448 1.00 57.35 79 VAL B N 1
ATOM 914 C CA . VAL B 2 80 ? -11.597 26.817 64.610 1.00 56.94 79 VAL B CA 1
ATOM 915 C C . VAL B 2 80 ? -12.489 28.024 64.285 1.00 68.88 79 VAL B C 1
ATOM 916 O O . VAL B 2 80 ? -12.045 29.179 64.319 1.00 76.92 79 VAL B O 1
ATOM 920 N N . ARG B 2 81 ? -13.753 27.745 63.989 1.00 56.86 80 ARG B N 1
ATOM 921 C CA . ARG B 2 81 ? -14.717 28.772 63.688 1.00 57.09 80 ARG B CA 1
ATOM 922 C C . ARG B 2 81 ? -15.002 29.626 64.940 1.00 62.74 80 ARG B C 1
ATOM 923 O O . ARG B 2 81 ? -15.169 30.838 64.848 1.00 54.77 80 ARG B O 1
ATOM 931 N N . ASP B 2 82 ? -15.026 28.991 66.108 1.00 64.63 81 ASP B N 1
ATOM 932 C CA . ASP B 2 82 ? -15.274 29.696 67.363 1.00 64.52 81 ASP B CA 1
ATOM 933 C C . ASP B 2 82 ? -14.154 30.682 67.683 1.00 65.77 81 ASP B C 1
ATOM 934 O O . ASP B 2 82 ? -14.414 31.833 68.033 1.00 67.10 81 ASP B O 1
ATOM 939 N N . ALA B 2 83 ? -12.913 30.223 67.560 1.00 60.65 82 ALA B N 1
ATOM 940 C CA . ALA B 2 83 ? -11.746 31.084 67.692 1.00 55.87 82 ALA B CA 1
ATOM 941 C C . ALA B 2 83 ? -11.853 32.260 66.735 1.00 55.48 82 ALA B C 1
ATOM 942 O O . ALA B 2 83 ? -11.745 33.422 67.138 1.00 60.29 82 ALA B O 1
ATOM 944 N N . ASN B 2 84 ? -12.066 31.956 65.460 1.00 46.67 83 ASN B N 1
ATOM 945 C CA . ASN B 2 84 ? -12.170 33.014 64.477 1.00 55.91 83 ASN B CA 1
ATOM 946 C C . ASN B 2 84 ? -13.246 33.986 64.915 1.00 62.12 83 ASN B C 1
ATOM 947 O O . ASN B 2 84 ? -13.062 35.195 64.841 1.00 66.07 83 ASN B O 1
ATOM 952 N N . ASN B 2 85 ? -14.362 33.453 65.402 1.00 58.37 84 ASN B N 1
ATOM 953 C CA . ASN B 2 85 ? -15.465 34.301 65.812 1.00 62.21 84 ASN B CA 1
ATOM 954 C C . ASN B 2 85 ? -15.111 35.166 67.029 1.00 67.36 84 ASN B C 1
ATOM 955 O O . ASN B 2 85 ? -15.487 36.331 67.087 1.00 69.00 84 ASN B O 1
ATOM 960 N N . TYR B 2 86 ? -14.386 34.602 67.992 1.00 64.02 85 TYR B N 1
ATOM 961 C CA . TYR B 2 86 ? -13.988 35.365 69.161 1.00 63.56 85 TYR B CA 1
ATOM 962 C C . TYR B 2 86 ? -13.007 36.474 68.797 1.00 63.85 85 TYR B C 1
ATOM 963 O O . TYR B 2 86 ? -13.070 37.569 69.350 1.00 64.66 85 TYR B O 1
ATOM 972 N N . GLU B 2 87 ? -12.090 36.201 67.882 1.00 59.60 86 GLU B N 1
ATOM 973 C CA . GLU B 2 87 ? -11.178 37.252 67.466 1.00 61.86 86 GLU B CA 1
ATOM 974 C C . GLU B 2 87 ? -11.870 38.391 66.713 1.00 68.20 86 GLU B C 1
ATOM 975 O O . GLU B 2 87 ? -11.669 39.569 67.026 1.00 74.61 86 GLU B O 1
ATOM 981 N N . GLN B 2 88 ? -12.691 38.035 65.730 1.00 61.76 87 GLN B N 1
ATOM 982 C CA . GLN B 2 88 ? -13.462 39.008 64.972 1.00 60.98 87 GLN B CA 1
ATOM 983 C C . GLN B 2 88 ? -14.242 39.938 65.919 1.00 66.25 87 GLN B C 1
ATOM 984 O O . GLN B 2 88 ? -14.258 41.153 65.722 1.00 71.53 87 GLN B O 1
ATOM 990 N N . GLN B 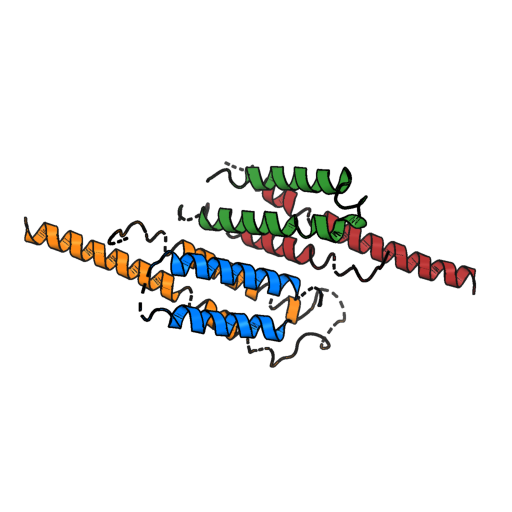2 89 ? -14.848 39.384 66.969 1.00 58.43 88 GLN B N 1
ATOM 991 C CA . GLN B 2 89 ? -15.606 40.217 67.900 1.00 60.45 88 GLN B CA 1
ATOM 992 C C . GLN B 2 89 ? -14.705 40.998 68.864 1.00 63.40 88 GLN B C 1
ATOM 993 O O . GLN B 2 89 ? -14.969 42.171 69.138 1.00 61.23 88 GLN B O 1
ATOM 999 N N . GLU B 2 90 ? -13.626 40.387 69.350 1.00 61.30 89 GLU B N 1
ATOM 1000 C CA . GLU B 2 90 ? -12.673 41.148 70.161 1.00 67.17 89 GLU B CA 1
ATOM 1001 C C . GLU B 2 90 ? -12.173 42.361 69.363 1.00 74.53 89 GLU B C 1
ATOM 1002 O O . GLU B 2 90 ? -12.293 43.502 69.822 1.00 82.59 89 GLU B O 1
ATOM 1008 N N . GLN B 2 91 ? -11.662 42.112 68.156 1.00 72.69 90 GLN B N 1
ATOM 1009 C CA . GLN B 2 91 ? -11.226 43.172 67.239 1.00 75.27 90 GLN B CA 1
ATOM 1010 C C . GLN B 2 91 ? -12.294 44.238 66.947 1.00 75.50 90 GLN B C 1
ATOM 1011 O O . GLN B 2 91 ? -12.000 45.436 66.896 1.00 77.93 90 GLN B O 1
ATOM 1017 N N . ALA B 2 92 ? -13.529 43.803 66.732 1.00 65.82 91 ALA B N 1
ATOM 1018 C CA . ALA B 2 92 ? -14.605 44.735 66.437 1.00 61.28 91 ALA B CA 1
ATOM 1019 C C . ALA B 2 92 ? -14.910 45.574 67.676 1.00 66.25 91 ALA B C 1
ATOM 1020 O O . ALA B 2 92 ? -15.327 46.735 67.590 1.00 57.67 91 ALA B O 1
ATOM 1022 N N . SER B 2 93 ? -14.685 44.977 68.839 1.00 72.63 92 SER B N 1
ATOM 1023 C CA . SER B 2 93 ? -14.961 45.676 70.072 1.00 71.23 92 SER B CA 1
ATOM 1024 C C . SER B 2 93 ? -13.963 46.808 70.272 1.00 65.30 92 SER B C 1
ATOM 1025 O O . SER B 2 93 ? -14.361 47.942 70.537 1.00 60.41 92 SER B O 1
ATOM 1028 N N . GLN B 2 94 ? -12.672 46.519 70.131 1.00 64.84 93 GLN B N 1
ATOM 1029 C CA . GLN B 2 94 ? -11.669 47.564 70.314 1.00 73.66 93 GLN B CA 1
ATOM 1030 C C . GLN B 2 94 ? -11.871 48.725 69.328 1.00 83.04 93 GLN B C 1
ATOM 1031 O O . GLN B 2 94 ? -11.679 49.892 69.687 1.00 84.86 93 GLN B O 1
ATOM 1037 N N . GLN B 2 95 ? -12.293 48.411 68.105 1.00 87.41 94 GLN B N 1
ATOM 1038 C CA . GLN B 2 95 ? -12.563 49.443 67.102 1.00 93.76 94 GLN B CA 1
ATOM 1039 C C . GLN B 2 95 ? -13.650 50.402 67.562 1.00 94.97 94 GLN B C 1
ATOM 1040 O O . GLN B 2 95 ? -13.442 51.615 67.599 1.00 99.43 94 GLN B O 1
ATOM 1046 N N . ILE B 2 96 ? -14.806 49.850 67.921 1.00 94.47 95 ILE B N 1
ATOM 1047 C CA . ILE B 2 96 ? -15.929 50.650 68.412 1.00 97.45 95 ILE B CA 1
ATOM 1048 C C . ILE B 2 96 ? -15.496 51.604 69.527 1.00 98.50 95 ILE B C 1
ATOM 1049 O O . ILE B 2 96 ? -16.145 52.623 69.779 1.00 102.31 95 ILE B O 1
ATOM 1054 N N . LEU B 2 97 ? -14.388 51.277 70.184 1.00 97.77 96 LEU B N 1
ATOM 1055 C CA . LEU B 2 97 ? -13.911 52.075 71.304 1.00 101.94 96 LEU B CA 1
ATOM 1056 C C . LEU B 2 97 ? -12.639 52.842 70.945 1.00 112.90 96 LEU B C 1
ATOM 1057 O O . LEU B 2 97 ? -11.789 53.080 71.797 1.00 112.13 96 LEU B O 1
ATOM 1062 N N . SER B 2 98 ? -12.523 53.232 69.678 1.00 123.54 97 SER B N 1
ATOM 1063 C CA . SER B 2 98 ? -11.374 54.003 69.208 1.00 128.16 97 SER B CA 1
ATOM 1064 C C . SER B 2 98 ? -11.185 55.255 70.049 1.00 128.64 97 SER B C 1
ATOM 1065 O O . SER B 2 98 ? -11.999 56.171 69.990 1.00 127.97 97 SER B O 1
ATOM 1068 N N . HIS C 1 13 ? -0.099 23.742 65.575 1.00 92.61 13 HIS C N 1
ATOM 1069 C CA . HIS C 1 13 ? 0.651 22.539 65.213 1.00 99.06 13 HIS C CA 1
ATOM 1070 C C . HIS C 1 13 ? 1.492 21.998 66.375 1.00 94.13 13 HIS C C 1
ATOM 1071 O O . HIS C 1 13 ? 1.643 20.786 66.527 1.00 90.11 13 HIS C O 1
ATOM 1078 N N . GLY C 1 14 ? 2.048 22.895 67.186 1.00 87.91 14 GLY C N 1
ATOM 1079 C CA . GLY C 1 14 ? 2.745 22.494 68.398 1.00 68.88 14 GLY C CA 1
ATOM 1080 C C . GLY C 1 14 ? 1.827 21.697 69.302 1.00 63.16 14 GLY C C 1
ATOM 1081 O O . GLY C 1 14 ? 2.274 20.800 70.017 1.00 66.61 14 GLY C O 1
ATOM 1082 N N . ALA C 1 15 ? 0.535 22.021 69.270 1.00 62.30 15 ALA C N 1
ATOM 1083 C CA . ALA C 1 15 ? -0.468 21.236 69.988 1.00 57.67 15 ALA C CA 1
ATOM 1084 C C . ALA C 1 15 ? -0.515 19.811 69.434 1.00 53.83 15 ALA C C 1
ATOM 1085 O O . ALA C 1 15 ? -0.592 18.850 70.199 1.00 53.61 15 ALA C O 1
ATOM 1095 N N . ILE C 1 17 ? 1.843 18.047 67.680 1.00 51.97 17 ILE C N 1
ATOM 1096 C CA . ILE C 1 17 ? 3.040 17.304 68.025 1.00 61.07 17 ILE C CA 1
ATOM 1097 C C . ILE C 1 17 ? 2.920 16.785 69.450 1.00 59.62 17 ILE C C 1
ATOM 1098 O O . ILE C 1 17 ? 3.242 15.638 69.719 1.00 57.38 17 ILE C O 1
ATOM 1103 N N . ARG C 1 18 ? 2.417 17.617 70.351 1.00 60.18 18 ARG C N 1
ATOM 1104 C CA . ARG C 1 18 ? 2.227 17.184 71.734 1.00 59.25 18 ARG C CA 1
ATOM 1105 C C . ARG C 1 18 ? 1.134 16.124 71.889 1.00 53.24 18 ARG C C 1
ATOM 1106 O O . ARG C 1 18 ? 1.265 15.213 72.706 1.00 49.20 18 ARG C O 1
ATOM 1114 N N . ALA C 1 19 ? 0.059 16.227 71.114 1.00 45.27 19 ALA C N 1
ATOM 1115 C CA . ALA C 1 19 ? -0.974 15.200 71.186 1.00 47.16 19 ALA C CA 1
ATOM 1116 C C . ALA C 1 19 ? -0.454 13.877 70.596 1.00 54.42 19 ALA C C 1
ATOM 1117 O O . ALA C 1 19 ? -0.829 12.786 71.040 1.00 54.84 19 ALA C O 1
ATOM 1119 N N . GLN C 1 20 ? 0.409 13.980 69.591 1.00 51.07 20 GLN C N 1
ATOM 1120 C CA . GLN C 1 20 ? 0.968 12.792 68.971 1.00 54.91 20 GLN C CA 1
ATOM 1121 C C . GLN C 1 20 ? 1.903 12.086 69.964 1.00 57.13 20 GLN C C 1
ATOM 1122 O O . GLN C 1 20 ? 1.790 10.880 70.186 1.00 50.56 20 GLN C O 1
ATOM 1128 N N . ALA C 1 21 ? 2.796 12.849 70.589 1.00 53.98 21 ALA C N 1
ATOM 1129 C CA . ALA C 1 21 ? 3.731 12.295 71.571 1.00 51.44 21 ALA C CA 1
ATOM 1130 C C . ALA C 1 21 ? 2.986 11.543 72.669 1.00 48.34 21 ALA C C 1
ATOM 1131 O O . ALA C 1 21 ? 3.406 10.466 73.090 1.00 52.00 21 ALA C O 1
ATOM 1133 N N . GLY C 1 22 ? 1.868 12.110 73.112 1.00 44.85 22 GLY C N 1
ATOM 1134 C CA . GLY C 1 22 ? 1.027 11.487 74.119 1.00 41.50 22 GLY C CA 1
ATOM 1135 C C . GLY C 1 22 ? 0.523 10.131 73.693 1.00 45.54 22 GLY C C 1
ATOM 1136 O O . GLY C 1 22 ? 0.592 9.169 74.467 1.00 48.44 22 GLY C O 1
ATOM 1137 N N . LEU C 1 23 ? 0.037 10.049 72.454 1.00 45.29 23 LEU C N 1
ATOM 1138 C CA . LEU C 1 23 ? -0.491 8.800 71.913 1.00 47.85 23 LEU C CA 1
ATOM 1139 C C . LEU C 1 23 ? 0.639 7.784 71.670 1.00 48.05 23 LEU C C 1
ATOM 1140 O O . LEU C 1 23 ? 0.443 6.580 71.819 1.00 44.45 23 LEU C O 1
ATOM 1145 N N . LEU C 1 24 ? 1.822 8.274 71.321 1.00 43.29 24 LEU C N 1
ATOM 1146 C CA . LEU C 1 24 ? 2.948 7.394 71.105 1.00 47.96 24 LEU C CA 1
ATOM 1147 C C . LEU C 1 24 ? 3.273 6.725 72.434 1.00 45.59 24 LEU C C 1
ATOM 1148 O O . LEU C 1 24 ? 3.499 5.504 72.500 1.00 46.22 24 LEU C O 1
ATOM 1153 N N . GLU C 1 25 ? 3.260 7.515 73.501 1.00 43.08 25 GLU C N 1
ATOM 1154 C CA . GLU C 1 25 ? 3.597 6.976 74.825 1.00 47.47 25 GLU C CA 1
ATOM 1155 C C . GLU C 1 25 ? 2.611 5.902 75.264 1.00 47.06 25 GLU C C 1
ATOM 1156 O O . GLU C 1 25 ? 3.001 4.896 75.858 1.00 47.06 25 GLU C O 1
ATOM 1162 N N . ALA C 1 26 ? 1.332 6.115 74.962 1.00 45.37 26 ALA C N 1
ATOM 1163 C CA . ALA C 1 26 ? 0.332 5.112 75.286 1.00 47.93 26 ALA C CA 1
ATOM 1164 C C . ALA C 1 26 ? 0.629 3.839 74.532 1.00 51.80 26 ALA C C 1
ATOM 1165 O O . ALA C 1 26 ? 0.467 2.747 75.081 1.00 54.93 26 ALA C O 1
ATOM 1167 N N . GLU C 1 27 ? 1.052 3.989 73.274 1.00 41.98 27 GLU C N 1
ATOM 1168 C CA . GLU C 1 27 ? 1.369 2.840 72.430 1.00 41.81 27 GLU C CA 1
ATOM 1169 C C . GLU C 1 27 ? 2.638 2.144 72.949 1.00 46.12 27 GLU C C 1
ATOM 1170 O O . GLU C 1 27 ? 2.706 0.900 73.014 1.00 35.93 27 GLU C O 1
ATOM 1176 N N . HIS C 1 28 ? 3.629 2.958 73.322 1.00 42.93 28 HIS C N 1
ATOM 1177 C CA . HIS C 1 28 ? 4.787 2.456 74.043 1.00 49.50 28 HIS C CA 1
ATOM 1178 C C . HIS C 1 28 ? 4.347 1.601 75.240 1.00 45.99 28 HIS C C 1
ATOM 1179 O O . HIS C 1 28 ? 4.808 0.481 75.405 1.00 44.95 28 HIS C O 1
ATOM 1186 N N . GLN C 1 29 ? 3.440 2.118 76.063 1.00 42.67 29 GLN C N 1
ATOM 1187 C CA . GLN C 1 29 ? 2.996 1.356 77.235 1.00 46.32 29 GLN C CA 1
ATOM 1188 C C . GLN C 1 29 ? 2.226 0.092 76.845 1.00 48.88 29 GLN C C 1
ATOM 1189 O O . GLN C 1 29 ? 2.308 -0.929 77.533 1.00 52.00 29 GLN C O 1
ATOM 1195 N N . ALA C 1 30 ? 1.507 0.150 75.730 1.00 42.96 30 ALA C N 1
ATOM 1196 C CA . ALA C 1 30 ? 0.776 -1.023 75.248 1.00 45.97 30 ALA C CA 1
ATOM 1197 C C . ALA C 1 30 ? 1.730 -2.122 74.761 1.00 42.43 30 ALA C C 1
ATOM 1198 O O . ALA C 1 30 ? 1.479 -3.314 74.955 1.00 40.60 30 ALA C O 1
ATOM 1200 N N . ILE C 1 31 ? 2.823 -1.712 74.129 1.00 47.21 31 ILE C N 1
ATOM 1201 C CA . ILE C 1 31 ? 3.817 -2.655 73.645 1.00 46.54 31 ILE C CA 1
ATOM 1202 C C . ILE C 1 31 ? 4.431 -3.359 74.824 1.00 44.60 31 ILE C C 1
ATOM 1203 O O . ILE C 1 31 ? 4.612 -4.585 74.827 1.00 47.53 31 ILE C O 1
ATOM 1208 N N . VAL C 1 32 ? 4.755 -2.577 75.840 1.00 45.44 32 VAL C N 1
ATOM 1209 C CA . VAL C 1 32 ? 5.364 -3.145 77.037 1.00 52.27 32 VAL C CA 1
ATOM 1210 C C . VAL C 1 32 ? 4.442 -4.174 77.708 1.00 51.11 32 VAL C C 1
ATOM 1211 O O . VAL C 1 32 ? 4.904 -5.205 78.199 1.00 56.14 32 VAL C O 1
ATOM 1215 N N . ARG C 1 33 ? 3.138 -3.932 77.684 1.00 49.17 33 ARG C N 1
ATOM 1216 C CA A ARG C 1 33 ? 2.220 -4.911 78.251 0.56 47.94 33 ARG C CA 1
ATOM 1217 C CA B ARG C 1 33 ? 2.161 -4.894 78.203 0.44 47.45 33 ARG C CA 1
ATOM 1218 C C . ARG C 1 33 ? 2.225 -6.206 77.444 1.00 44.15 33 ARG C C 1
ATOM 1219 O O . ARG C 1 33 ? 2.147 -7.284 78.013 1.00 51.52 33 ARG C O 1
ATOM 1234 N N . ASP C 1 34 ? 2.367 -6.122 76.135 1.00 46.89 34 ASP C N 1
ATOM 1235 C CA . AS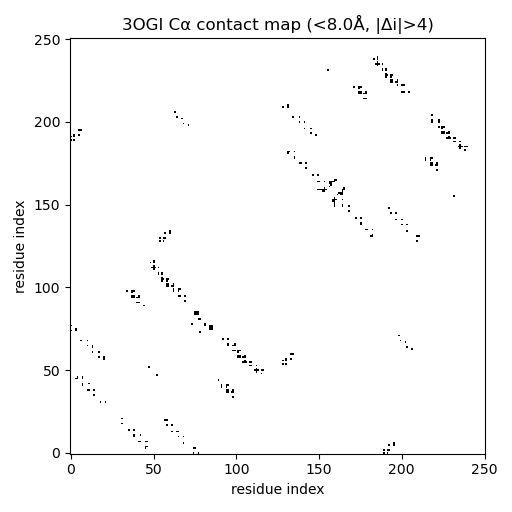P C 1 34 ? 2.456 -7.373 75.381 1.00 49.54 34 ASP C CA 1
ATOM 1236 C C . ASP C 1 34 ? 3.800 -8.074 75.581 1.00 50.19 34 ASP C C 1
ATOM 1237 O O . ASP C 1 34 ? 3.876 -9.297 75.493 1.00 55.38 34 ASP C O 1
ATOM 1242 N N . VAL C 1 35 ? 4.858 -7.310 75.853 1.00 48.02 35 VAL C N 1
ATOM 1243 C CA . VAL C 1 35 ? 6.164 -7.918 76.091 1.00 51.36 35 VAL C CA 1
ATOM 1244 C C . VAL C 1 35 ? 6.092 -8.748 77.369 1.00 52.46 35 VAL C C 1
ATOM 1245 O O . VAL C 1 35 ? 6.579 -9.874 77.411 1.00 52.84 35 VAL C O 1
ATOM 1249 N N . LEU C 1 36 ? 5.467 -8.198 78.406 1.00 48.70 36 LEU C N 1
ATOM 1250 C CA . LEU C 1 36 ? 5.254 -8.958 79.637 1.00 46.49 36 LEU C CA 1
ATOM 1251 C C . LEU C 1 36 ? 4.362 -10.171 79.418 1.00 49.16 36 LEU C C 1
ATOM 1252 O O . LEU C 1 36 ? 4.675 -11.279 79.847 1.00 61.87 36 LEU C O 1
ATOM 1257 N N . ALA C 1 37 ? 3.245 -9.947 78.749 1.00 43.55 37 ALA C N 1
ATOM 1258 C CA . ALA C 1 37 ? 2.272 -10.989 78.501 1.00 51.24 37 ALA C CA 1
ATOM 1259 C C . ALA C 1 37 ? 2.930 -12.168 77.784 1.00 53.60 37 ALA C C 1
ATOM 1260 O O . ALA C 1 37 ? 2.598 -13.317 78.040 1.00 58.17 37 ALA C O 1
ATOM 1262 N N . ALA C 1 38 ? 3.864 -11.865 76.886 1.00 49.91 38 ALA C N 1
ATOM 1263 C CA . ALA C 1 38 ? 4.557 -12.879 76.097 1.00 49.73 38 ALA C CA 1
ATOM 1264 C C . ALA C 1 38 ? 5.839 -13.309 76.793 1.00 53.77 38 ALA C C 1
ATOM 1265 O O . ALA C 1 38 ? 6.674 -14.007 76.206 1.00 54.13 38 ALA C O 1
ATOM 1267 N N . GLY C 1 39 ? 5.980 -12.878 78.044 1.00 57.84 39 GLY C N 1
ATOM 1268 C CA . GLY C 1 39 ? 7.162 -13.126 78.851 1.00 56.70 39 GLY C CA 1
ATOM 1269 C C . GLY C 1 39 ? 7.783 -14.493 78.677 1.00 56.54 39 GLY C C 1
ATOM 1270 O O . GLY C 1 39 ? 9.010 -14.637 78.624 1.00 55.76 39 GLY C O 1
ATOM 1271 N N . ASP C 1 40 ? 6.946 -15.512 78.566 1.00 56.69 40 ASP C N 1
ATOM 1272 C CA . ASP C 1 40 ? 7.485 -16.866 78.510 1.00 64.02 40 ASP C CA 1
ATOM 1273 C C . ASP C 1 40 ? 8.247 -17.207 77.234 1.00 64.45 40 ASP C C 1
ATOM 1274 O O . ASP C 1 40 ? 8.985 -18.179 77.201 1.00 78.21 40 ASP C O 1
ATOM 1279 N N . PHE C 1 41 ? 8.099 -16.419 76.182 1.00 72.95 41 PHE C N 1
ATOM 1280 C CA . PHE C 1 41 ? 8.798 -16.748 74.937 1.00 76.09 41 PHE C CA 1
ATOM 1281 C C . PHE C 1 41 ? 10.245 -16.266 75.003 1.00 70.70 41 PHE C C 1
ATOM 1282 O O . PHE C 1 41 ? 11.074 -16.609 74.153 1.00 69.33 41 PHE C O 1
ATOM 1290 N N . TRP C 1 42 ? 10.526 -15.476 76.037 1.00 65.63 42 TRP C N 1
ATOM 1291 C CA . TRP C 1 42 ? 11.886 -15.206 76.477 1.00 71.62 42 TRP C CA 1
ATOM 1292 C C . TRP C 1 42 ? 12.090 -16.035 77.748 1.00 75.20 42 TRP C C 1
ATOM 1293 O O . TRP C 1 42 ? 11.502 -17.104 77.888 1.00 78.16 42 TRP C O 1
ATOM 1304 N N . GLY C 1 43 ? 12.900 -15.568 78.686 1.00 74.33 43 GLY C N 1
ATOM 1305 C CA . GLY C 1 43 ? 13.120 -16.360 79.889 1.00 73.69 43 GLY C CA 1
ATOM 1306 C C . GLY C 1 43 ? 12.014 -16.234 80.929 1.00 71.09 43 GLY C C 1
ATOM 1307 O O . GLY C 1 43 ? 12.150 -16.676 82.070 1.00 72.46 43 GLY C O 1
ATOM 1308 N N . GLY C 1 44 ? 10.902 -15.628 80.539 1.00 64.73 44 GLY C N 1
ATOM 1309 C CA . GLY C 1 44 ? 9.880 -15.260 81.500 1.00 49.45 44 GLY C CA 1
ATOM 1310 C C . GLY C 1 44 ? 9.962 -13.760 81.702 1.00 55.07 44 GLY C C 1
ATOM 1311 O O . GLY C 1 44 ? 11.044 -13.168 81.552 1.00 58.58 44 GLY C O 1
ATOM 1312 N N . ALA C 1 45 ? 8.823 -13.151 82.030 1.00 50.57 45 ALA C N 1
ATOM 1313 C CA . ALA C 1 45 ? 8.674 -11.698 82.059 1.00 56.48 45 ALA C CA 1
ATOM 1314 C C . ALA C 1 45 ? 9.723 -10.931 82.891 1.00 61.04 45 ALA C C 1
ATOM 1315 O O . ALA C 1 45 ? 9.984 -9.752 82.629 1.00 53.17 45 ALA C O 1
ATOM 1317 N N . GLY C 1 46 ? 10.310 -11.587 83.890 1.00 60.88 46 GLY C N 1
ATOM 1318 C CA . GLY C 1 46 ? 11.287 -10.929 84.740 1.00 59.47 46 GLY C CA 1
ATOM 1319 C C . GLY C 1 46 ? 12.716 -11.254 84.335 1.00 61.43 46 GLY C C 1
ATOM 1320 O O . GLY C 1 46 ? 13.671 -10.872 85.026 1.00 63.73 46 GLY C O 1
ATOM 1321 N N . SER C 1 47 ? 12.865 -11.959 83.215 1.00 52.95 47 SER C N 1
ATOM 1322 C CA . SER C 1 47 ? 14.188 -12.365 82.745 1.00 59.21 47 SER C CA 1
ATOM 1323 C C . SER C 1 47 ? 14.942 -11.169 82.214 1.00 62.86 47 SER C C 1
ATOM 1324 O O . SER C 1 47 ? 14.351 -10.183 81.757 1.00 67.19 47 SER C O 1
ATOM 1327 N N . VAL C 1 48 ? 16.256 -11.276 82.287 1.00 61.95 48 VAL C N 1
ATOM 1328 C CA . VAL C 1 48 ? 17.157 -10.280 81.756 1.00 68.23 48 VAL C CA 1
ATOM 1329 C C . VAL C 1 48 ? 16.799 -9.946 80.305 1.00 68.63 48 VAL C C 1
ATOM 1330 O O . VAL C 1 48 ? 16.851 -8.778 79.899 1.00 63.62 48 VAL C O 1
ATOM 1334 N N . ALA C 1 49 ? 16.410 -10.971 79.545 1.00 68.44 49 ALA C N 1
ATOM 1335 C CA . ALA C 1 49 ? 16.062 -10.817 78.125 1.00 65.24 49 ALA C CA 1
ATOM 1336 C C . ALA C 1 49 ? 14.853 -9.904 77.903 1.00 68.67 49 ALA C C 1
ATOM 1337 O O . ALA C 1 49 ? 14.953 -8.873 77.240 1.00 70.71 49 ALA C O 1
ATOM 1339 N N . CYS C 1 50 ? 13.711 -10.300 78.451 1.00 66.79 50 CYS C N 1
ATOM 1340 C CA . CYS C 1 50 ? 12.503 -9.491 78.382 1.00 66.22 50 CYS C CA 1
ATOM 1341 C C . CYS C 1 50 ? 12.753 -8.049 78.847 1.00 60.86 50 CYS C C 1
ATOM 1342 O O . CYS C 1 50 ? 12.314 -7.097 78.211 1.00 61.89 50 CYS C O 1
ATOM 1345 N N . GLN C 1 51 ? 13.481 -7.893 79.943 1.00 53.79 51 GLN C N 1
ATOM 1346 C CA . GLN C 1 51 ? 13.771 -6.572 80.474 1.00 51.36 51 GLN C CA 1
ATOM 1347 C C . GLN C 1 51 ? 14.749 -5.761 79.625 1.00 52.88 51 GLN C C 1
ATOM 1348 O O . GLN C 1 51 ? 14.631 -4.536 79.547 1.00 54.75 51 GLN C O 1
ATOM 1354 N N . GLU C 1 52 ? 15.716 -6.422 78.993 1.00 50.78 52 GLU C N 1
ATOM 1355 C CA . GLU C 1 52 ? 16.585 -5.709 78.057 1.00 59.28 52 GLU C CA 1
ATOM 1356 C C . GLU C 1 52 ? 15.764 -5.108 76.905 1.00 56.83 52 GLU C C 1
ATOM 1357 O O . GLU C 1 52 ? 15.916 -3.928 76.565 1.00 48.49 52 GLU C O 1
ATOM 1363 N N . PHE C 1 53 ? 14.892 -5.920 76.314 1.00 50.47 53 PHE C N 1
ATOM 1364 C CA . PHE C 1 53 ? 13.991 -5.425 75.286 1.00 50.03 53 PHE C CA 1
ATOM 1365 C C . PHE C 1 53 ? 13.209 -4.199 75.801 1.00 49.04 53 PHE C C 1
ATOM 1366 O O . PHE C 1 53 ? 13.079 -3.193 75.100 1.00 47.77 53 PHE C O 1
ATOM 1374 N N . ILE C 1 54 ? 12.708 -4.274 77.031 1.00 49.54 54 ILE C N 1
ATOM 1375 C CA . ILE C 1 54 ? 11.896 -3.190 77.579 1.00 51.14 54 ILE C CA 1
ATOM 1376 C C . ILE C 1 54 ? 12.763 -1.951 77.758 1.00 54.51 54 ILE C C 1
ATOM 1377 O O . ILE C 1 54 ? 12.366 -0.820 77.460 1.00 52.60 54 ILE C O 1
ATOM 1382 N N . THR C 1 55 ? 13.980 -2.173 78.211 1.00 58.80 55 THR C N 1
ATOM 1383 C CA . THR C 1 55 ? 14.890 -1.066 78.391 1.00 57.48 55 THR C CA 1
ATOM 1384 C C . THR C 1 55 ? 15.230 -0.355 77.069 1.00 53.26 55 THR C C 1
ATOM 1385 O O . THR C 1 55 ? 15.125 0.870 76.977 1.00 47.50 55 THR C O 1
ATOM 1389 N N . GLN C 1 56 ? 15.614 -1.113 76.047 1.00 52.32 56 GLN C N 1
ATOM 1390 C CA . GLN C 1 56 ? 15.985 -0.500 74.778 1.00 61.16 56 GLN C CA 1
ATOM 1391 C C . GLN C 1 56 ? 14.797 0.207 74.152 1.00 61.72 56 GLN C C 1
ATOM 1392 O O . GLN C 1 56 ? 14.909 1.326 73.655 1.00 68.50 56 GLN C O 1
ATOM 1398 N N . LEU C 1 57 ? 13.658 -0.459 74.191 1.00 52.23 57 LEU C N 1
ATOM 1399 C CA . LEU C 1 57 ? 12.433 0.093 73.656 1.00 59.60 57 LEU C CA 1
ATOM 1400 C C . LEU C 1 57 ? 12.177 1.423 74.335 1.00 60.04 57 LEU C C 1
ATOM 1401 O O . LEU C 1 57 ? 11.864 2.428 73.687 1.00 57.27 57 LEU C O 1
ATOM 1406 N N . GLY C 1 58 ? 12.319 1.422 75.658 1.00 55.89 58 GLY C N 1
ATOM 1407 C CA . GLY C 1 58 ? 12.114 2.625 76.435 1.00 48.08 58 GLY C CA 1
ATOM 1408 C C . GLY C 1 58 ? 13.047 3.733 76.005 1.00 49.84 58 GLY C C 1
ATOM 1409 O O . GLY C 1 58 ? 12.652 4.883 75.849 1.00 56.61 58 GLY C O 1
ATOM 1410 N N . ARG C 1 59 ? 14.308 3.393 75.809 1.00 54.56 59 ARG C N 1
ATOM 1411 C CA . ARG C 1 59 ? 15.286 4.412 75.493 1.00 58.93 59 ARG C CA 1
ATOM 1412 C C . ARG C 1 59 ? 14.935 5.109 74.169 1.00 62.94 59 ARG C C 1
ATOM 1413 O O . ARG C 1 59 ? 15.077 6.331 74.057 1.00 62.29 59 ARG C O 1
ATOM 1421 N N . ASN C 1 60 ? 14.464 4.344 73.179 1.00 51.91 60 ASN C N 1
ATOM 1422 C CA . ASN C 1 60 ? 14.112 4.935 71.880 1.00 54.21 60 ASN C CA 1
ATOM 1423 C C . ASN C 1 60 ? 12.899 5.876 71.901 1.00 60.82 60 ASN C C 1
ATOM 1424 O O . ASN C 1 60 ? 12.975 7.011 71.416 1.00 53.81 60 ASN C O 1
ATOM 1429 N N . PHE C 1 61 ? 11.795 5.410 72.477 1.00 63.40 61 PHE C N 1
ATOM 1430 C CA . PHE C 1 61 ? 10.630 6.261 72.684 1.00 62.97 61 PHE C CA 1
ATOM 1431 C C . PHE C 1 61 ? 10.980 7.575 73.387 1.00 64.10 61 PHE C C 1
ATOM 1432 O O . PHE C 1 61 ? 10.484 8.645 73.028 1.00 62.16 61 PHE C O 1
ATOM 1440 N N . GLN C 1 62 ? 11.855 7.483 74.378 1.00 65.03 62 GLN C N 1
ATOM 1441 C CA . GLN C 1 62 ? 12.236 8.646 75.161 1.00 63.81 62 GLN C CA 1
ATOM 1442 C C . GLN C 1 62 ? 12.952 9.659 74.283 1.00 57.58 62 GLN C C 1
ATOM 1443 O O . GLN C 1 62 ? 12.797 10.867 74.475 1.00 61.55 62 GLN C O 1
ATOM 1449 N N . VAL C 1 63 ? 13.726 9.186 73.310 1.00 48.81 63 VAL C N 1
ATOM 1450 C CA . VAL C 1 63 ? 14.350 10.126 72.386 1.00 58.69 63 VAL C CA 1
ATOM 1451 C C . VAL C 1 63 ? 13.281 10.868 71.581 1.00 70.97 63 VAL C C 1
ATOM 1452 O O . VAL C 1 63 ? 13.398 12.073 71.336 1.00 74.78 63 VAL C O 1
ATOM 1456 N N . ILE C 1 64 ? 12.232 10.146 71.194 1.00 71.68 64 ILE C N 1
ATOM 1457 C CA . ILE C 1 64 ? 11.179 10.728 70.375 1.00 72.47 64 ILE C CA 1
ATOM 1458 C C . ILE C 1 64 ? 10.495 11.901 71.069 1.00 74.62 64 ILE C C 1
ATOM 1459 O O . ILE C 1 64 ? 10.179 12.899 70.428 1.00 75.21 64 ILE C O 1
ATOM 1464 N N . TYR C 1 65 ? 10.277 11.782 72.376 1.00 73.03 65 TYR C N 1
ATOM 1465 C CA . TYR C 1 65 ? 9.712 12.879 73.154 1.00 80.48 65 TYR C CA 1
ATOM 1466 C C . TYR C 1 65 ? 10.750 13.974 73.349 1.00 90.34 65 TYR C C 1
ATOM 1467 O O . TYR C 1 65 ? 10.832 14.566 74.416 1.00 86.25 65 TYR C O 1
ATOM 1476 N N . GLU C 1 66 ? 11.556 14.234 72.326 1.00 101.00 66 GLU C N 1
ATOM 1477 C CA . GLU C 1 66 ? 12.548 15.287 72.434 1.00 108.62 66 GLU C CA 1
ATOM 1478 C C . GLU C 1 66 ? 11.935 16.656 72.189 1.00 118.20 66 GLU C C 1
ATOM 1479 O O . GLU C 1 66 ? 12.422 17.653 72.720 1.00 122.43 66 GLU C O 1
ATOM 1485 N N . GLN C 1 67 ? 10.861 16.718 71.405 1.00 121.51 67 GLN C N 1
ATOM 1486 C CA . GLN C 1 67 ? 10.187 18.000 71.212 1.00 124.09 67 GLN C CA 1
ATOM 1487 C C . GLN C 1 67 ? 9.466 18.478 72.478 1.00 119.81 67 GLN C C 1
ATOM 1488 O O . GLN C 1 67 ? 9.679 19.605 72.937 1.00 117.58 67 GLN C O 1
ATOM 1494 N N . ALA C 1 68 ? 8.621 17.616 73.038 1.00 115.47 68 ALA C N 1
ATOM 1495 C CA . ALA C 1 68 ? 7.896 17.937 74.265 1.00 109.82 68 ALA C CA 1
ATOM 1496 C C . ALA C 1 68 ? 7.367 16.681 74.959 1.00 100.69 68 ALA C C 1
ATOM 1497 O O . ALA C 1 68 ? 6.155 16.475 75.062 1.00 91.72 68 ALA C O 1
ATOM 1499 N N . THR D 2 8 ? 5.686 -23.037 74.333 1.00 115.09 7 THR D N 1
ATOM 1500 C CA . THR D 2 8 ? 5.329 -24.228 73.563 1.00 117.65 7 THR D CA 1
ATOM 1501 C C . THR D 2 8 ? 3.841 -24.252 73.221 1.00 115.59 7 THR D C 1
ATOM 1502 O O . THR D 2 8 ? 3.012 -24.722 74.005 1.00 116.96 7 THR D O 1
ATOM 1506 N N . ASP D 2 9 ? 3.525 -23.750 72.031 1.00 107.88 8 ASP D N 1
ATOM 1507 C CA . ASP D 2 9 ? 2.155 -23.592 71.575 1.00 99.09 8 ASP D CA 1
ATOM 1508 C C . ASP D 2 9 ? 2.200 -22.702 70.333 1.00 87.11 8 ASP D C 1
ATOM 1509 O O . ASP D 2 9 ? 1.920 -21.500 70.400 1.00 78.86 8 ASP D O 1
ATOM 1514 N N . PRO D 2 10 ? 2.576 -23.294 69.191 1.00 83.35 9 PRO D N 1
ATOM 1515 C CA . PRO D 2 10 ? 2.787 -22.551 67.943 1.00 80.87 9 PRO D CA 1
ATOM 1516 C C . PRO D 2 10 ? 1.640 -21.593 67.658 1.00 80.86 9 PRO D C 1
ATOM 1517 O O . PRO D 2 10 ? 1.820 -20.567 67.005 1.00 74.75 9 PRO D O 1
ATOM 1521 N N . HIS D 2 11 ? 0.461 -21.924 68.163 1.00 85.96 10 HIS D N 1
ATOM 1522 C CA . HIS D 2 11 ? -0.690 -21.070 67.946 1.00 84.16 10 HIS D CA 1
ATOM 1523 C C . HIS D 2 11 ? -0.535 -19.789 68.756 1.00 72.50 10 HIS D C 1
ATOM 1524 O O . HIS D 2 11 ? -0.625 -18.685 68.222 1.00 69.48 10 HIS D O 1
ATOM 1531 N N . ALA D 2 12 ? -0.288 -19.948 70.048 1.00 67.26 11 ALA D N 1
ATOM 1532 C CA . ALA D 2 12 ? -0.080 -18.812 70.927 1.00 65.32 11 ALA D CA 1
ATOM 1533 C C . ALA D 2 12 ? 1.050 -17.947 70.400 1.00 69.61 11 ALA D C 1
ATOM 1534 O O . ALA D 2 12 ? 0.986 -16.722 70.451 1.00 68.04 11 ALA D O 1
ATOM 1544 N N . ARG D 2 14 ? 2.129 -17.733 67.200 1.00 59.07 13 ARG D N 1
ATOM 1545 C CA . ARG D 2 14 ? 1.677 -17.077 65.978 1.00 57.83 13 ARG D CA 1
ATOM 1546 C C . ARG D 2 14 ? 0.770 -15.879 66.270 1.00 63.34 13 ARG D C 1
ATOM 1547 O O . ARG D 2 14 ? 0.867 -14.836 65.616 1.00 56.87 13 ARG D O 1
ATOM 1555 N N . ASP D 2 15 ? -0.111 -16.031 67.254 1.00 62.85 14 ASP D N 1
ATOM 1556 C CA . ASP D 2 15 ? -1.022 -14.960 67.618 1.00 64.36 14 ASP D CA 1
ATOM 1557 C C . ASP D 2 15 ? -0.257 -13.776 68.180 1.00 62.88 14 ASP D C 1
ATOM 1558 O O . ASP D 2 15 ? -0.495 -12.614 67.824 1.00 58.58 14 ASP D O 1
ATOM 1571 N N . ALA D 2 17 ? 2.884 -12.979 67.698 1.00 47.43 16 ALA D N 1
ATOM 1572 C CA . ALA D 2 17 ? 3.491 -12.329 66.541 1.00 45.18 16 ALA D CA 1
ATOM 1573 C C . ALA D 2 17 ? 2.514 -11.367 65.842 1.00 46.06 16 ALA D C 1
ATOM 1574 O O . ALA D 2 17 ? 2.869 -10.239 65.536 1.00 48.00 16 ALA D O 1
ATOM 1576 N N . GLY D 2 18 ? 1.291 -11.824 65.586 1.00 43.54 17 GLY D N 1
ATOM 1577 C CA . GLY D 2 18 ? 0.262 -10.963 65.042 1.0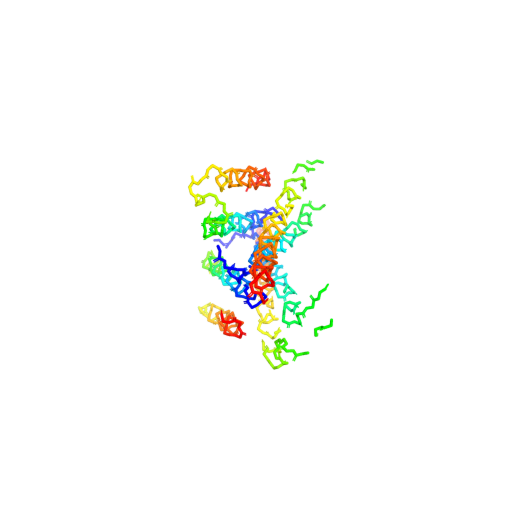0 44.99 17 GLY D CA 1
ATOM 1578 C C . GLY D 2 18 ? 0.155 -9.684 65.863 1.00 45.71 17 GLY D C 1
ATOM 1579 O O . GLY D 2 18 ? 0.185 -8.597 65.305 1.00 50.72 17 GLY D O 1
ATOM 1580 N N . ARG D 2 19 ? 0.031 -9.803 67.181 1.00 42.63 18 ARG D N 1
ATOM 1581 C CA A ARG D 2 19 ? -0.105 -8.619 68.016 0.52 47.00 18 ARG D CA 1
ATOM 1582 C CA B ARG D 2 19 ? -0.092 -8.630 68.040 0.48 47.38 18 ARG D CA 1
ATOM 1583 C C . ARG D 2 19 ? 1.047 -7.664 67.756 1.00 52.10 18 ARG D C 1
ATOM 1584 O O . ARG D 2 19 ? 0.839 -6.453 67.639 1.00 55.60 18 ARG D O 1
ATOM 1599 N N . PHE D 2 20 ? 2.257 -8.211 67.651 1.00 45.99 19 PHE D N 1
ATOM 1600 C CA . PHE D 2 20 ? 3.431 -7.381 67.425 1.00 42.03 19 PHE D CA 1
ATOM 1601 C C . PHE D 2 20 ? 3.414 -6.737 66.053 1.00 46.08 19 PHE D C 1
ATOM 1602 O O . PHE D 2 20 ? 3.825 -5.584 65.914 1.00 49.96 19 PHE D O 1
ATOM 1610 N N . GLU D 2 21 ? 2.926 -7.464 65.048 1.00 43.66 20 GLU D N 1
ATOM 1611 C CA . GLU D 2 21 ? 2.758 -6.879 63.719 1.00 45.30 20 GLU D CA 1
ATOM 1612 C C . GLU D 2 21 ? 1.838 -5.649 63.814 1.00 45.29 20 GLU D C 1
ATOM 1613 O O . GLU D 2 21 ? 2.116 -4.600 63.250 1.00 47.87 20 GLU D O 1
ATOM 1619 N N . VAL D 2 22 ? 0.753 -5.776 64.559 1.00 42.89 21 VAL D N 1
ATOM 1620 C CA . VAL D 2 22 ? -0.134 -4.651 64.738 1.00 43.30 21 VAL D CA 1
ATOM 1621 C C . VAL D 2 22 ? 0.590 -3.469 65.383 1.00 42.34 21 VAL D C 1
ATOM 1622 O O . VAL D 2 22 ? 0.431 -2.343 64.944 1.00 49.39 21 VAL D O 1
ATOM 1626 N N . HIS D 2 23 ? 1.388 -3.717 66.416 1.00 43.21 22 HIS D N 1
ATOM 1627 C CA . HIS D 2 23 ? 2.130 -2.637 67.078 1.00 38.59 22 HIS D CA 1
ATOM 1628 C C . HIS D 2 23 ? 3.089 -1.969 66.099 1.00 48.08 22 HIS D C 1
ATOM 1629 O O . HIS D 2 23 ? 3.222 -0.738 66.076 1.00 52.11 22 HIS D O 1
ATOM 1636 N N . ALA D 2 24 ? 3.764 -2.786 65.297 1.00 49.99 23 ALA D N 1
ATOM 1637 C CA . ALA D 2 24 ? 4.653 -2.271 64.257 1.00 56.16 23 ALA D CA 1
ATOM 1638 C C . ALA D 2 24 ? 3.925 -1.320 63.323 1.00 52.18 23 ALA D C 1
ATOM 1639 O O . ALA D 2 24 ? 4.410 -0.219 63.034 1.00 48.89 23 ALA D O 1
ATOM 1641 N N . GLN D 2 25 ? 2.757 -1.745 62.849 1.00 47.06 24 GLN D N 1
ATOM 1642 C CA . GLN D 2 25 ? 2.024 -0.950 61.884 1.00 50.35 24 GLN D CA 1
ATOM 1643 C C . GLN D 2 25 ? 1.613 0.362 62.539 1.00 47.49 24 GLN D C 1
ATOM 1644 O O . GLN D 2 25 ? 1.706 1.427 61.928 1.00 48.00 24 GLN D O 1
ATOM 1650 N N . THR D 2 26 ? 1.190 0.269 63.797 1.00 40.06 25 THR D N 1
ATOM 1651 C CA . THR D 2 26 ? 0.710 1.419 64.538 1.00 44.74 25 THR D CA 1
ATOM 1652 C C . THR D 2 26 ? 1.821 2.468 64.645 1.00 44.75 25 THR D C 1
ATOM 1653 O O . THR D 2 26 ? 1.588 3.652 64.375 1.00 43.63 25 THR D O 1
ATOM 1657 N N . VAL D 2 27 ? 3.018 2.032 65.033 1.00 41.25 26 VAL D N 1
ATOM 1658 C CA . VAL D 2 27 ? 4.157 2.940 65.159 1.00 40.89 26 VAL D CA 1
ATOM 1659 C C . VAL D 2 27 ? 4.548 3.491 63.794 1.00 48.72 26 VAL D C 1
ATOM 1660 O O . VAL D 2 27 ? 4.872 4.680 63.657 1.00 50.30 26 VAL D O 1
ATOM 1664 N N . GLU D 2 28 ? 4.519 2.632 62.775 1.00 50.96 27 GLU D N 1
ATOM 1665 C CA . GLU D 2 28 ? 4.841 3.105 61.433 1.00 54.13 27 GLU D CA 1
ATOM 1666 C C . GLU D 2 28 ? 3.900 4.252 61.115 1.00 46.64 27 GLU D C 1
ATOM 1667 O O . GLU D 2 28 ? 4.332 5.311 60.677 1.00 45.10 27 GLU D O 1
ATOM 1673 N N . ASP D 2 29 ? 2.611 4.059 61.378 1.00 47.41 28 ASP D N 1
ATOM 1674 C CA . ASP D 2 29 ? 1.635 5.076 60.998 1.00 49.92 28 ASP D CA 1
ATOM 1675 C C . ASP D 2 29 ? 1.826 6.340 61.815 1.00 51.82 28 ASP D C 1
ATOM 1676 O O . ASP D 2 29 ? 1.725 7.448 61.285 1.00 58.45 28 ASP D O 1
ATOM 1681 N N . GLU D 2 30 ? 2.143 6.179 63.094 1.00 47.09 29 GLU D N 1
ATOM 1682 C CA . GLU D 2 30 ? 2.283 7.336 63.975 1.00 50.47 29 GLU D CA 1
ATOM 1683 C C . GLU D 2 30 ? 3.547 8.139 63.664 1.00 49.24 29 GLU D C 1
ATOM 1684 O O . GLU D 2 30 ? 3.552 9.358 63.733 1.00 43.71 29 GLU D O 1
ATOM 1690 N N . ALA D 2 31 ? 4.599 7.448 63.256 1.00 46.13 30 ALA D N 1
ATOM 1691 C CA . ALA D 2 31 ? 5.792 8.121 62.769 1.00 47.01 30 ALA D CA 1
ATOM 1692 C C . ALA D 2 31 ? 5.511 8.978 61.521 1.00 50.44 30 ALA D C 1
ATOM 1693 O O . ALA D 2 31 ? 5.945 10.125 61.440 1.00 55.14 30 ALA D O 1
ATOM 1695 N N . ARG D 2 32 ? 4.797 8.426 60.540 1.00 47.20 31 ARG D N 1
ATOM 1696 C CA . ARG D 2 32 ? 4.527 9.182 59.318 1.00 50.24 31 ARG D CA 1
ATOM 1697 C C . ARG D 2 32 ? 3.752 10.477 59.656 1.00 50.72 31 ARG D C 1
ATOM 1698 O O . ARG D 2 32 ? 4.044 11.552 59.136 1.00 49.80 31 ARG D O 1
ATOM 1706 N N . ARG D 2 33 ? 2.793 10.368 60.564 1.00 47.34 32 ARG D N 1
ATOM 1707 C CA . ARG D 2 33 ? 2.088 11.535 61.070 1.00 56.90 32 ARG D CA 1
ATOM 1708 C C . ARG D 2 33 ? 2.980 12.573 61.782 1.00 59.87 32 ARG D C 1
ATOM 1709 O O . ARG D 2 33 ? 2.824 13.768 61.555 1.00 60.37 32 ARG D O 1
ATOM 1725 N N . TRP D 2 35 ? 6.289 13.088 61.541 1.00 52.68 34 TRP D N 1
ATOM 1726 C CA . TRP D 2 35 ? 7.150 13.655 60.526 1.00 56.40 34 TRP D CA 1
ATOM 1727 C C . TRP D 2 35 ? 6.399 14.758 59.810 1.00 54.40 34 TRP D C 1
ATOM 1728 O O . TRP D 2 35 ? 6.915 15.856 59.629 1.00 57.63 34 TRP D O 1
ATOM 1739 N N . ALA D 2 36 ? 5.165 14.470 59.408 1.00 55.92 35 ALA D N 1
ATOM 1740 C CA . ALA D 2 36 ? 4.371 15.454 58.674 1.00 58.61 35 ALA D CA 1
ATOM 1741 C C . ALA D 2 36 ? 4.141 16.689 59.534 1.00 60.24 35 ALA D C 1
ATOM 1742 O O . ALA D 2 36 ? 4.379 17.817 59.104 1.00 61.83 35 ALA D O 1
ATOM 1744 N N . SER D 2 37 ? 3.668 16.469 60.752 1.00 64.00 36 SER D N 1
ATOM 1745 C CA . SER D 2 37 ? 3.530 17.546 61.715 1.00 71.03 36 SER D CA 1
ATOM 1746 C C . SER D 2 37 ? 4.801 18.375 61.772 1.00 75.57 36 SER D C 1
ATOM 1747 O O . SER D 2 37 ? 4.753 19.595 61.707 1.00 83.56 36 SER D O 1
ATOM 1750 N N . ALA D 2 38 ? 5.938 17.702 61.881 1.00 76.90 37 ALA D N 1
ATOM 1751 C CA . ALA D 2 38 ? 7.227 18.377 61.950 1.00 79.55 37 ALA D CA 1
ATOM 1752 C C . ALA D 2 38 ? 7.533 19.216 60.709 1.00 89.74 37 ALA D C 1
ATOM 1753 O O . ALA D 2 38 ? 8.113 20.286 60.826 1.00 95.17 37 ALA D O 1
ATOM 1755 N N . GLN D 2 39 ? 7.148 18.722 59.533 1.00 98.78 38 GLN D N 1
ATOM 1756 C CA . GLN D 2 39 ? 7.383 19.400 58.245 1.00 105.76 38 GLN D CA 1
ATOM 1757 C C . GLN D 2 39 ? 8.713 18.994 57.597 1.00 105.62 38 GLN D C 1
ATOM 1758 O O . GLN D 2 39 ? 8.967 17.812 57.335 1.00 103.78 38 GLN D O 1
ATOM 1764 N N . THR D 2 57 ? 18.349 17.590 61.242 1.00 111.69 56 THR D N 1
ATOM 1765 C CA . THR D 2 57 ? 18.070 18.189 62.541 1.00 116.62 56 THR D CA 1
ATOM 1766 C C . THR D 2 57 ? 17.293 17.210 63.436 1.00 117.51 56 THR D C 1
ATOM 1767 O O . THR D 2 57 ? 17.443 17.208 64.660 1.00 117.60 56 THR D O 1
ATOM 1779 N N . ALA D 2 59 ? 17.134 13.746 62.764 1.00 94.87 58 ALA D N 1
ATOM 1780 C CA . ALA D 2 59 ? 17.557 12.398 62.409 1.00 87.26 58 ALA D CA 1
ATOM 1781 C C . ALA D 2 59 ? 17.462 11.471 63.621 1.00 83.34 58 ALA D C 1
ATOM 1782 O O . ALA D 2 59 ? 17.170 10.284 63.487 1.00 75.84 58 ALA D O 1
ATOM 1784 N N . GLN D 2 60 ? 17.714 12.026 64.803 1.00 87.37 59 GLN D N 1
ATOM 1785 C CA . GLN D 2 60 ? 17.604 11.273 66.042 1.00 88.81 59 GLN D CA 1
ATOM 1786 C C . GLN D 2 60 ? 16.225 10.650 66.147 1.00 79.66 59 GLN D C 1
ATOM 1787 O O . GLN D 2 60 ? 16.084 9.462 66.451 1.00 78.06 59 GLN D O 1
ATOM 1801 N N . ASN D 2 62 ? 14.057 10.148 63.721 1.00 68.55 61 ASN D N 1
ATOM 1802 C CA . ASN D 2 62 ? 13.871 9.173 62.665 1.00 62.72 61 ASN D CA 1
ATOM 1803 C C . ASN D 2 62 ? 14.538 7.850 63.027 1.00 59.23 61 ASN D C 1
ATOM 1804 O O . ASN D 2 62 ? 13.919 6.794 62.919 1.00 57.38 61 ASN D O 1
ATOM 1809 N N . GLN D 2 63 ? 15.784 7.922 63.492 1.00 59.56 62 GLN D N 1
ATOM 1810 C CA . GLN D 2 63 ? 16.523 6.738 63.935 1.00 63.30 62 GLN D CA 1
ATOM 1811 C C . GLN D 2 63 ? 15.813 5.978 65.059 1.00 67.43 62 GLN D C 1
ATOM 1812 O O . GLN D 2 63 ? 15.784 4.741 65.049 1.00 64.04 62 GLN D O 1
ATOM 1818 N N . ALA D 2 64 ? 15.270 6.717 66.033 1.00 60.86 63 ALA D N 1
ATOM 1819 C CA . ALA D 2 64 ? 14.539 6.108 67.144 1.00 55.26 63 ALA D CA 1
ATOM 1820 C C . ALA D 2 64 ? 13.369 5.287 66.606 1.00 49.82 63 ALA D C 1
ATOM 1821 O O . ALA D 2 64 ? 13.204 4.112 66.950 1.00 44.85 63 ALA D O 1
ATOM 1823 N N . PHE D 2 65 ? 12.577 5.903 65.740 1.00 44.99 64 PHE D N 1
ATOM 1824 C CA . PHE D 2 65 ? 11.431 5.219 65.163 1.00 49.69 64 PHE D CA 1
ATOM 1825 C C . PHE D 2 65 ? 11.841 3.920 64.478 1.00 54.28 64 PHE D C 1
ATOM 1826 O O . PHE D 2 65 ? 11.217 2.871 64.699 1.00 56.27 64 PHE D O 1
ATOM 1834 N N . ARG D 2 66 ? 12.876 3.975 63.645 1.00 51.89 65 ARG D N 1
ATOM 1835 C CA . ARG D 2 66 ? 13.271 2.771 62.915 1.00 57.51 65 ARG D CA 1
ATOM 1836 C C . ARG D 2 66 ? 13.751 1.680 63.881 1.00 55.13 65 ARG D C 1
ATOM 1837 O O . ARG D 2 66 ? 13.425 0.499 63.706 1.00 49.64 65 ARG D O 1
ATOM 1845 N N . ASN D 2 67 ? 14.485 2.085 64.917 1.00 55.48 66 ASN D N 1
ATOM 1846 C CA . ASN D 2 67 ? 14.960 1.155 65.940 1.00 52.66 66 ASN D CA 1
ATOM 1847 C C . ASN D 2 67 ? 13.790 0.425 66.560 1.00 54.51 66 ASN D C 1
ATOM 1848 O O . ASN D 2 67 ? 13.860 -0.787 66.816 1.00 54.62 66 ASN D O 1
ATOM 1853 N N . ILE D 2 68 ? 12.710 1.172 66.795 1.00 47.09 67 ILE D N 1
ATOM 1854 C CA . ILE D 2 68 ? 11.504 0.603 67.376 1.00 44.80 67 ILE D CA 1
ATOM 1855 C C . ILE D 2 68 ? 10.810 -0.409 66.441 1.00 49.04 67 ILE D C 1
ATOM 1856 O O . ILE D 2 68 ? 10.583 -1.562 66.827 1.00 46.12 67 ILE D O 1
ATOM 1861 N N . VAL D 2 69 ? 10.504 0.012 65.215 1.00 46.25 68 VAL D N 1
ATOM 1862 C CA . VAL D 2 69 ? 9.868 -0.866 64.231 1.00 47.85 68 VAL D CA 1
ATOM 1863 C C . VAL D 2 69 ? 10.670 -2.140 63.961 1.00 49.06 68 VAL D C 1
ATOM 1864 O O . VAL D 2 69 ? 10.122 -3.238 63.939 1.00 52.79 68 VAL D O 1
ATOM 1868 N N . ASN D 2 70 ? 11.963 -1.981 63.722 1.00 38.55 69 ASN D N 1
ATOM 1869 C CA . ASN D 2 70 ? 12.861 -3.115 63.618 1.00 38.02 69 ASN D CA 1
ATOM 1870 C C . ASN D 2 70 ? 12.786 -4.069 64.811 1.00 45.64 69 ASN D C 1
ATOM 1871 O O . ASN D 2 70 ? 12.723 -5.280 64.620 1.00 49.48 69 ASN D O 1
ATOM 1884 N N . LEU D 2 72 ? 10.306 -4.441 66.744 1.00 41.00 71 LEU D N 1
ATOM 1885 C CA . LEU D 2 72 ? 9.001 -5.060 66.765 1.00 40.12 71 LEU D CA 1
ATOM 1886 C C . LEU D 2 72 ? 8.935 -6.147 65.697 1.00 48.40 71 LEU D C 1
ATOM 1887 O O . LEU D 2 72 ? 8.379 -7.222 65.935 1.00 52.83 71 LEU D O 1
ATOM 1892 N N . HIS D 2 73 ? 9.537 -5.885 64.540 1.00 53.06 72 HIS D N 1
ATOM 1893 C CA . HIS D 2 73 ? 9.653 -6.901 63.488 1.00 55.69 72 HIS D CA 1
ATOM 1894 C C . HIS D 2 73 ? 10.525 -8.091 63.927 1.00 54.93 72 HIS D C 1
ATOM 1895 O O . HIS D 2 73 ? 10.281 -9.229 63.526 1.00 53.48 72 HIS D O 1
ATOM 1902 N N . GLY D 2 74 ? 11.534 -7.831 64.749 1.00 53.07 73 GLY D N 1
ATOM 1903 C CA . GLY D 2 74 ? 12.373 -8.900 65.258 1.00 55.79 73 GLY D CA 1
ATOM 1904 C C . GLY D 2 74 ? 11.580 -9.848 66.141 1.00 62.30 73 GLY D C 1
ATOM 1905 O O . GLY D 2 74 ? 11.661 -11.073 65.982 1.00 63.61 73 GLY D O 1
ATOM 1906 N N . VAL D 2 75 ? 10.813 -9.280 67.071 1.00 54.58 74 VAL D N 1
ATOM 1907 C CA . VAL D 2 75 ? 9.992 -10.076 67.983 1.00 56.02 74 VAL D CA 1
ATOM 1908 C C . VAL D 2 75 ? 8.986 -10.913 67.208 1.00 53.45 74 VAL D C 1
ATOM 1909 O O . VAL D 2 75 ? 8.764 -12.077 67.524 1.00 52.37 74 VAL D O 1
ATOM 1913 N N . ARG D 2 76 ? 8.387 -10.311 66.185 1.00 49.18 75 ARG D N 1
ATOM 1914 C CA . ARG D 2 76 ? 7.436 -11.020 65.330 1.00 49.59 75 ARG D CA 1
ATOM 1915 C C . ARG D 2 76 ? 8.095 -12.195 64.581 1.00 56.76 75 ARG D C 1
ATOM 1916 O O . ARG D 2 76 ? 7.602 -13.324 64.614 1.00 57.47 75 ARG D O 1
ATOM 1924 N N . ASP D 2 77 ? 9.211 -11.927 63.910 1.00 54.27 76 ASP D N 1
ATOM 1925 C CA . ASP D 2 77 ? 9.855 -12.947 63.092 1.00 55.45 76 ASP D CA 1
ATOM 1926 C C . ASP D 2 77 ? 10.260 -14.132 63.964 1.00 56.53 76 ASP D C 1
ATOM 1927 O O . ASP D 2 77 ? 10.020 -15.281 63.609 1.00 57.06 76 ASP D O 1
ATOM 1932 N N . GLY D 2 78 ? 10.847 -13.836 65.116 1.00 51.17 77 GLY D N 1
ATOM 1933 C CA . GLY D 2 78 ? 11.222 -14.855 66.069 1.00 46.45 77 GLY D CA 1
ATOM 1934 C C . GLY D 2 78 ? 10.046 -15.706 66.532 1.00 56.6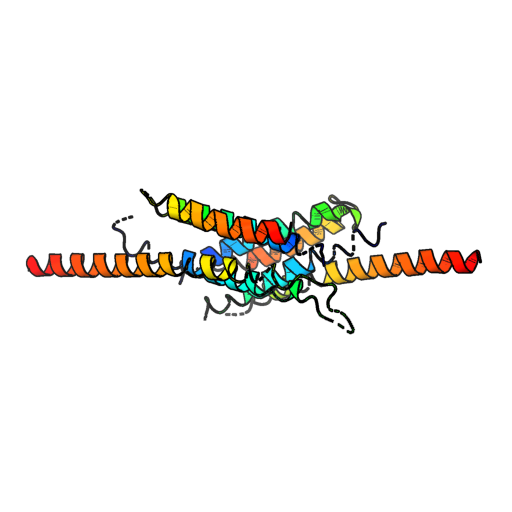6 77 GLY D C 1
ATOM 1935 O O . GLY D 2 78 ? 10.113 -16.936 66.472 1.00 61.90 77 GLY D O 1
ATOM 1936 N N . LEU D 2 79 ? 8.971 -15.065 66.993 1.00 50.17 78 LEU D N 1
ATOM 1937 C CA . LEU D 2 79 ? 7.786 -15.805 67.395 1.00 49.07 78 LEU D CA 1
ATOM 1938 C C . LEU D 2 79 ? 7.393 -16.776 66.279 1.00 49.62 78 LEU D C 1
ATOM 1939 O O . LEU D 2 79 ? 7.158 -17.956 66.520 1.00 56.26 78 LEU D O 1
ATOM 1944 N N . VAL D 2 80 ? 7.378 -16.2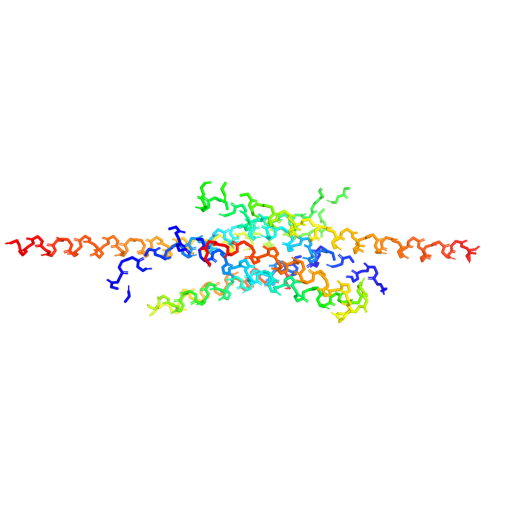83 65.049 1.00 40.81 79 VAL D N 1
ATOM 1945 C CA . VAL D 2 80 ? 7.042 -17.097 63.892 1.00 45.04 79 VAL D CA 1
ATOM 1946 C C . VAL D 2 80 ? 8.063 -18.199 63.618 1.00 55.63 79 VAL D C 1
ATOM 1947 O O . VAL D 2 80 ? 7.705 -19.314 63.234 1.00 56.10 79 VAL D O 1
ATOM 1951 N N . ARG D 2 81 ? 9.334 -17.880 63.830 1.00 58.10 80 ARG D N 1
ATOM 1952 C CA . ARG D 2 81 ? 10.404 -18.831 63.633 1.00 56.28 80 ARG D CA 1
ATOM 1953 C C . ARG D 2 81 ? 10.276 -19.921 64.678 1.00 58.52 80 ARG D C 1
ATOM 1954 O O . ARG D 2 81 ? 10.481 -21.095 64.374 1.00 58.39 80 ARG D O 1
ATOM 1962 N N . ASP D 2 82 ? 9.940 -19.531 65.908 1.00 58.15 81 ASP D N 1
ATOM 1963 C CA . ASP D 2 82 ? 9.717 -20.493 66.992 1.00 59.46 81 ASP D CA 1
ATOM 1964 C C . ASP D 2 82 ? 8.583 -21.445 66.654 1.00 65.95 81 ASP D C 1
ATOM 1965 O O . ASP D 2 82 ? 8.721 -22.664 66.772 1.00 71.07 81 ASP D O 1
ATOM 1970 N N . ALA D 2 83 ? 7.455 -20.872 66.249 1.00 61.72 82 ALA D N 1
ATOM 1971 C CA . ALA D 2 83 ? 6.296 -21.652 65.852 1.00 60.26 82 ALA D CA 1
ATOM 1972 C C . ALA D 2 83 ? 6.703 -22.657 64.775 1.00 63.85 82 ALA D C 1
ATOM 1973 O O . ALA D 2 83 ? 6.430 -23.854 64.905 1.00 69.83 82 ALA D O 1
ATOM 1975 N N . ASN D 2 84 ? 7.381 -22.176 63.732 1.00 59.73 83 ASN D N 1
ATOM 1976 C CA . ASN D 2 84 ? 7.888 -23.048 62.673 1.00 66.02 83 ASN D CA 1
ATOM 1977 C C . ASN D 2 84 ? 8.789 -24.156 63.217 1.00 74.13 83 ASN D C 1
ATOM 1978 O O . ASN D 2 84 ? 8.565 -25.340 62.952 1.00 74.33 83 ASN D O 1
ATOM 1983 N N . ASN D 2 85 ? 9.807 -23.761 63.979 1.00 69.49 84 ASN D N 1
ATOM 1984 C CA . ASN D 2 85 ? 10.751 -24.708 64.561 1.00 63.96 84 ASN D CA 1
ATOM 1985 C C . ASN D 2 85 ? 10.022 -25.843 65.290 1.00 65.68 84 ASN D C 1
ATOM 1986 O O . ASN D 2 85 ? 10.401 -27.017 65.204 1.00 71.83 84 ASN D O 1
ATOM 1991 N N . TYR D 2 86 ? 8.952 -25.480 65.983 1.00 60.44 85 TYR D N 1
ATOM 1992 C CA . TYR D 2 86 ? 8.210 -26.413 66.816 1.00 66.90 85 TYR D CA 1
ATOM 1993 C C . TYR D 2 86 ? 7.383 -27.428 66.016 1.00 73.17 85 TYR D C 1
ATOM 1994 O O . TYR D 2 86 ? 7.288 -28.603 66.386 1.00 70.12 85 TYR D O 1
ATOM 2003 N N . GLU D 2 87 ? 6.764 -26.979 64.933 1.00 74.40 86 GLU D N 1
ATOM 2004 C CA . GLU D 2 87 ? 5.956 -27.888 64.142 1.00 76.71 86 GLU D CA 1
ATOM 2005 C C . GLU D 2 87 ? 6.877 -28.842 63.395 1.00 72.53 86 GLU D C 1
ATOM 2006 O O . GLU D 2 87 ? 6.614 -30.039 63.307 1.00 74.94 86 GLU D O 1
ATOM 2012 N N . GLN D 2 88 ? 7.970 -28.294 62.878 1.00 68.29 87 GLN D N 1
ATOM 2013 C CA . GLN D 2 88 ? 8.942 -29.056 62.120 1.00 65.42 87 GLN D CA 1
ATOM 2014 C C . GLN D 2 88 ? 9.448 -30.225 62.975 1.00 74.66 87 GLN D C 1
ATOM 2015 O O . GLN D 2 88 ? 9.798 -31.286 62.449 1.00 76.21 87 GLN D O 1
ATOM 2021 N N . GLN D 2 89 ? 9.465 -30.046 64.294 1.00 75.92 88 GLN D N 1
ATOM 2022 C CA . GLN D 2 89 ? 10.001 -31.090 65.154 1.00 81.92 88 GLN D CA 1
ATOM 2023 C C . GLN D 2 89 ? 8.931 -32.048 65.672 1.00 79.60 88 GLN D C 1
ATOM 2024 O O . GLN D 2 89 ? 9.163 -33.255 65.767 1.00 88.62 88 GLN D O 1
ATOM 2030 N N . GLU D 2 90 ? 7.757 -31.522 65.978 1.00 75.98 89 GLU D N 1
ATOM 2031 C CA . GLU D 2 90 ? 6.594 -32.359 66.249 1.00 79.39 89 GLU D CA 1
ATOM 2032 C C . GLU D 2 90 ? 6.390 -33.266 65.036 1.00 83.32 89 GLU D C 1
ATOM 2033 O O . GLU D 2 90 ? 6.180 -34.480 65.156 1.00 83.10 89 GLU D O 1
ATOM 2039 N N . GLN D 2 91 ? 6.474 -32.657 63.859 1.00 82.65 90 GLN D N 1
ATOM 2040 C CA . GLN D 2 91 ? 6.337 -33.368 62.601 1.00 87.25 90 GLN D CA 1
ATOM 2041 C C . GLN D 2 91 ? 7.447 -34.406 62.434 1.00 89.23 90 GLN D C 1
ATOM 2042 O O . GLN D 2 91 ? 7.179 -35.558 62.108 1.00 92.21 90 GLN D O 1
ATOM 2048 N N . ALA D 2 92 ? 8.692 -33.996 62.667 1.00 83.42 91 ALA D N 1
ATOM 2049 C CA . ALA D 2 92 ? 9.844 -34.867 62.440 1.00 79.11 91 ALA D CA 1
ATOM 2050 C C . ALA D 2 92 ? 9.872 -36.092 63.357 1.00 88.04 91 ALA D C 1
ATOM 2051 O O . ALA D 2 92 ? 10.295 -37.184 62.953 1.00 84.53 91 ALA D O 1
ATOM 2053 N N . SER D 2 93 ? 9.431 -35.914 64.596 1.00 90.05 92 SER D N 1
ATOM 2054 C CA . SER D 2 93 ? 9.494 -37.007 65.550 1.00 96.55 92 SER D CA 1
ATOM 2055 C C . SER D 2 93 ? 8.533 -38.100 65.124 1.00 107.80 92 SER D C 1
ATOM 2056 O O . SER D 2 93 ? 8.748 -39.279 65.411 1.00 116.61 92 SER D O 1
ATOM 2059 N N . GLN D 2 94 ? 7.475 -37.698 64.426 1.00 107.65 93 GLN D N 1
ATOM 2060 C CA . GLN D 2 94 ? 6.427 -38.626 64.016 1.00 113.58 93 GLN D CA 1
ATOM 2061 C C . GLN D 2 94 ? 6.814 -39.484 62.820 1.00 114.16 93 GLN D C 1
ATOM 2062 O O . GLN D 2 94 ? 6.302 -40.589 62.647 1.00 116.05 93 GLN D O 1
ATOM 2068 N N . GLN D 2 95 ? 7.730 -38.979 62.006 1.00 113.18 94 GLN D N 1
ATOM 2069 C CA . GLN D 2 95 ? 8.304 -39.787 60.946 1.00 119.35 94 GLN D CA 1
ATOM 2070 C C . GLN D 2 95 ? 9.405 -40.681 61.516 1.00 121.15 94 GLN D C 1
ATOM 2071 O O . GLN D 2 95 ? 9.719 -41.727 60.948 1.00 128.33 94 GLN D O 1
ATOM 2077 N N . ILE D 2 96 ? 9.986 -40.270 62.644 1.00 117.02 95 ILE D N 1
ATOM 2078 C CA . ILE D 2 96 ? 10.977 -41.099 63.326 1.00 119.48 95 ILE D CA 1
ATOM 2079 C C . ILE D 2 96 ? 10.270 -42.275 63.973 1.00 121.59 95 ILE D C 1
ATOM 2080 O O . ILE D 2 96 ? 10.863 -43.332 64.174 1.00 129.62 95 ILE D O 1
ATOM 2085 N N . LEU D 2 97 ? 8.999 -42.077 64.306 1.00 118.28 96 LEU D N 1
ATOM 2086 C CA . LEU D 2 97 ? 8.203 -43.116 64.947 1.00 121.27 96 LEU D CA 1
ATOM 2087 C C . LEU D 2 97 ? 7.125 -43.667 64.008 1.00 130.23 96 LEU D C 1
ATOM 2088 O O . LEU D 2 97 ? 6.123 -44.220 64.458 1.00 130.32 96 LEU D O 1
ATOM 2093 N N . SER D 2 98 ? 7.336 -43.519 62.703 1.00 135.84 97 SER D N 1
ATOM 2094 C CA . SER D 2 98 ? 6.374 -44.005 61.717 1.00 139.90 97 SER D CA 1
ATOM 2095 C C . SER D 2 98 ? 6.606 -45.479 61.393 1.00 140.57 97 SER D C 1
ATOM 2096 O O . SER D 2 98 ? 7.687 -45.865 60.947 1.00 137.75 97 SER D O 1
#

InterPro domains:
  IPR009416 ESAT-6-like protein, Mycobacterium [PIRSF037656] (1-94)
  IPR010310 Type VII secretion system ESAT-6-like [PF06013] (3-87)
  IPR036689 ESAT-6-like superfamily [SSF140453] (2-93)

GO terms:
  GO:0005576 extracellular region (C, HDA)
  GO:0005886 plasma membrane (C, HDA)
  GO:0005576 extracellular region (C, EXP)
  GO:0005576 extracellular region (C, IDA)

Secondary structure (DSSP, 8-state):
----HHHHHHHHHHHHHHHHHHHHT--THHHHHHHHHHHHHHHHTT-/---S-----HHHHHHHHHHHHHHH--HHHH-------SS-S-----HHHHHHH--HHHHHHHHHHHHHHHHHHHHHHHHT-/----HHHHHHHHHHHHHHHHHHHHTGGGTT-TTSHHHHHHHHHHHHHHHHHTT--/--TT----HHHHHHHHHHHHHHH--TTT-----HHHHHHH--HHHHHHHHHHHHHHHHHHHHHHHHT-

Foldseek 3Di:
DLVLLVVLVVVVVVLVVVVVVVVVVDVCVVVNVVSVVVSVVSSVVSD/DLDLVVLCLVVLVVVLVVLVVVVVVVCQQVPDVVPVVGHDPVVVCVVVSVVSNVSNVVSVVSNVVSVVSVVVVVVVVVVVD/DLVLVVVLVVVVVVLVVVLVVLQVVQVVDVHCVDPVSVVVNVVSVVVSVVSVPSD/DCLVVLVLVVLVVVLVVLVVVVVCVVVVCVPVCVVSVVSSVSNVVSVVSNVVSVVVVVVVVVVVVVVD

B-factor: mean 70.41, std 25.75, range [27.78, 262.07]

Solvent-accessible surface area: 15450 Å² total